Protein AF-A0A9D5MM06-F1 (afdb_monomer_lite)

Radius of gyration: 27.28 Å; chains: 1; bounding box: 58×45×77 Å

Structure (mmCIF, N/CA/C/O backbone):
data_AF-A0A9D5MM06-F1
#
_entry.id   AF-A0A9D5MM06-F1
#
loop_
_atom_site.group_PDB
_atom_site.id
_atom_site.type_symbol
_atom_site.label_atom_id
_atom_site.label_alt_id
_atom_site.label_comp_id
_atom_site.label_asym_id
_atom_site.label_entity_id
_atom_site.label_seq_id
_atom_site.pdbx_PDB_ins_code
_atom_site.Cartn_x
_atom_site.Cartn_y
_atom_site.Cartn_z
_atom_site.occupancy
_atom_site.B_iso_or_equiv
_atom_site.auth_seq_id
_atom_site.auth_comp_id
_atom_site.auth_asym_id
_atom_site.auth_atom_id
_atom_site.pdbx_PDB_model_num
ATOM 1 N N . MET A 1 1 ? -5.619 -12.426 34.580 1.00 43.91 1 MET A N 1
ATOM 2 C CA . MET A 1 1 ? -5.411 -11.198 33.778 1.00 43.91 1 MET A CA 1
ATOM 3 C C . MET A 1 1 ? -4.032 -11.160 33.108 1.00 43.91 1 MET A C 1
ATOM 5 O O . MET A 1 1 ? -4.007 -11.169 31.887 1.00 43.91 1 MET A O 1
ATOM 9 N N . LYS A 1 2 ? -2.906 -11.254 33.845 1.00 37.66 2 LYS A N 1
ATOM 10 C CA . LYS A 1 2 ? -1.541 -11.314 33.261 1.00 37.66 2 LYS A CA 1
ATOM 11 C C . LYS A 1 2 ? -1.361 -12.399 32.181 1.00 37.66 2 LYS A C 1
ATOM 13 O O . LYS A 1 2 ? -0.951 -12.072 31.081 1.00 37.66 2 LYS A O 1
ATOM 18 N N . LYS A 1 3 ? -1.796 -13.645 32.436 1.00 42.75 3 LYS A N 1
ATOM 19 C CA . LYS A 1 3 ? -1.749 -14.745 31.442 1.00 42.75 3 LYS A CA 1
ATOM 20 C C . LYS A 1 3 ? -2.484 -14.437 30.127 1.00 42.75 3 LYS A C 1
ATOM 22 O O . LYS A 1 3 ? -2.002 -14.825 29.075 1.00 42.75 3 LYS A O 1
ATOM 27 N N . LYS A 1 4 ? -3.625 -13.734 30.173 1.00 46.81 4 LYS A N 1
ATOM 28 C CA . LYS A 1 4 ? -4.386 -13.375 28.960 1.00 46.81 4 LYS A CA 1
ATOM 29 C C . LYS A 1 4 ? -3.645 -12.319 28.134 1.00 46.81 4 LYS A C 1
ATOM 31 O O . LYS A 1 4 ? -3.575 -12.451 26.924 1.00 46.81 4 LYS A O 1
ATOM 36 N N . ILE A 1 5 ? -3.043 -11.329 28.796 1.00 45.53 5 ILE A N 1
ATOM 37 C CA . ILE A 1 5 ? -2.245 -10.281 28.140 1.00 45.53 5 ILE A CA 1
ATOM 38 C C . ILE A 1 5 ? -0.997 -10.885 27.485 1.00 45.53 5 ILE A C 1
ATOM 40 O O . ILE A 1 5 ? -0.716 -10.582 26.333 1.00 45.53 5 ILE A O 1
ATOM 44 N N . THR A 1 6 ? -0.296 -11.796 28.168 1.00 46.09 6 THR A N 1
ATOM 45 C CA . THR A 1 6 ? 0.872 -12.490 27.599 1.00 46.09 6 THR A CA 1
ATOM 46 C C . THR A 1 6 ? 0.508 -13.290 26.347 1.00 46.09 6 THR A C 1
ATOM 48 O O . THR A 1 6 ? 1.209 -13.199 25.350 1.00 46.09 6 THR A O 1
ATOM 51 N N . ILE A 1 7 ? -0.616 -14.015 26.355 1.00 53.69 7 ILE A N 1
ATOM 52 C CA . ILE A 1 7 ? -1.067 -14.801 25.194 1.00 53.69 7 ILE A CA 1
ATOM 53 C C . ILE A 1 7 ? -1.430 -13.897 24.007 1.00 53.69 7 ILE A C 1
ATOM 55 O O . ILE A 1 7 ? -1.064 -14.209 22.878 1.00 53.69 7 ILE A O 1
ATOM 59 N N . ILE A 1 8 ? -2.099 -12.766 24.253 1.00 50.88 8 ILE A N 1
ATOM 60 C CA . ILE A 1 8 ? -2.452 -11.787 23.212 1.00 50.88 8 ILE A CA 1
ATOM 61 C C . ILE A 1 8 ? -1.189 -11.198 22.576 1.00 50.88 8 ILE A C 1
ATOM 63 O O . ILE A 1 8 ? -1.055 -11.199 21.356 1.00 50.88 8 ILE A O 1
ATOM 67 N N . VAL A 1 9 ? -0.236 -10.758 23.402 1.00 50.97 9 VAL A N 1
ATOM 68 C CA . VAL A 1 9 ? 1.031 -10.179 22.933 1.00 50.97 9 VAL A CA 1
ATOM 69 C C . VAL A 1 9 ? 1.851 -11.207 22.151 1.00 50.97 9 VAL A C 1
ATOM 71 O O . VAL A 1 9 ? 2.342 -10.885 21.075 1.00 50.97 9 VAL A O 1
ATOM 74 N N . CYS A 1 10 ? 1.944 -12.453 22.627 1.00 50.41 10 CYS A N 1
ATOM 75 C CA . CYS A 1 10 ? 2.632 -13.527 21.907 1.00 50.41 10 CYS A CA 1
ATOM 76 C C . CYS A 1 10 ? 1.951 -13.873 20.576 1.00 50.41 10 CYS A C 1
ATOM 78 O O . CYS A 1 10 ? 2.645 -14.090 19.593 1.00 50.41 10 CYS A O 1
ATOM 80 N N . SER A 1 11 ? 0.615 -13.886 20.519 1.00 51.50 11 SER A N 1
ATOM 81 C CA . SER A 1 11 ? -0.122 -14.189 19.280 1.00 51.50 11 SER A CA 1
ATOM 82 C C . SER A 1 11 ? 0.107 -13.117 18.209 1.00 51.50 11 SER A C 1
ATOM 84 O O . SER A 1 11 ? 0.281 -13.440 17.039 1.00 51.50 11 SER A O 1
ATOM 86 N N . ILE A 1 12 ? 0.176 -11.845 18.617 1.00 53.47 12 ILE A N 1
ATOM 87 C CA . ILE A 1 12 ? 0.494 -10.721 17.727 1.00 53.47 12 ILE A CA 1
ATOM 88 C C . ILE A 1 12 ? 1.961 -10.774 17.288 1.00 53.47 12 ILE A C 1
ATOM 90 O O . ILE A 1 12 ? 2.240 -10.616 16.108 1.00 53.47 12 ILE A O 1
ATOM 94 N N . LEU A 1 13 ? 2.899 -11.040 18.201 1.00 50.78 13 LEU A N 1
ATOM 95 C CA . LEU A 1 13 ? 4.319 -11.193 17.863 1.00 50.78 13 LEU A CA 1
ATOM 96 C C . LEU A 1 13 ? 4.553 -12.335 16.870 1.00 50.78 13 LEU A C 1
ATOM 98 O O . LEU A 1 13 ? 5.326 -12.171 15.937 1.00 50.78 13 LEU A O 1
ATOM 102 N N . ILE A 1 14 ? 3.855 -13.461 17.032 1.00 60.56 14 ILE A N 1
ATOM 103 C CA . ILE A 1 14 ? 3.911 -14.586 16.092 1.00 60.56 14 ILE A CA 1
ATOM 104 C C . ILE A 1 14 ? 3.332 -14.178 14.733 1.00 60.56 14 ILE A C 1
ATOM 106 O O . ILE A 1 14 ? 3.967 -14.427 13.716 1.00 60.56 14 ILE A O 1
ATOM 110 N N . PHE A 1 15 ? 2.183 -13.496 14.703 1.00 56.53 15 PHE A N 1
ATOM 111 C CA . PHE A 1 15 ? 1.611 -12.969 13.459 1.00 56.53 15 PHE A CA 1
ATOM 112 C C . PHE A 1 15 ? 2.572 -12.020 12.736 1.00 56.53 15 PHE A C 1
ATOM 114 O O . PHE A 1 15 ? 2.751 -12.129 11.531 1.00 56.53 15 PHE A O 1
ATOM 121 N N . VAL A 1 16 ? 3.232 -11.131 13.477 1.00 52.25 16 VAL A N 1
ATOM 122 C CA . VAL A 1 16 ? 4.191 -10.158 12.942 1.00 52.25 16 VAL A CA 1
ATOM 123 C C . VAL A 1 16 ? 5.458 -10.840 12.440 1.00 52.25 16 VAL A C 1
ATOM 125 O O . VAL A 1 16 ? 5.927 -10.505 11.362 1.00 52.25 16 VAL A O 1
ATOM 128 N N . LEU A 1 17 ? 5.999 -11.813 13.176 1.00 50.97 17 LEU A N 1
ATOM 129 C CA . LEU A 1 17 ? 7.170 -12.580 12.745 1.00 50.97 17 LEU A CA 1
ATOM 130 C C . LEU A 1 17 ? 6.870 -13.414 11.496 1.00 50.97 17 LEU A C 1
ATOM 132 O O . LEU A 1 17 ? 7.723 -13.524 10.623 1.00 50.97 17 LEU A O 1
ATOM 136 N N . ILE A 1 18 ? 5.652 -13.948 11.378 1.00 55.69 18 ILE A N 1
ATOM 137 C CA . ILE A 1 18 ? 5.211 -14.664 10.180 1.00 55.69 18 ILE A CA 1
ATOM 138 C C . ILE A 1 18 ? 4.975 -13.686 9.025 1.00 55.69 18 ILE A C 1
ATOM 140 O O . ILE A 1 18 ? 5.429 -13.957 7.926 1.00 55.69 18 ILE A O 1
ATOM 144 N N . ALA A 1 19 ? 4.346 -12.531 9.253 1.00 49.06 19 ALA A N 1
ATOM 145 C CA . ALA A 1 19 ? 4.159 -11.505 8.225 1.00 49.06 19 ALA A CA 1
ATOM 146 C C . ALA A 1 19 ? 5.497 -10.929 7.724 1.00 49.06 19 ALA A C 1
ATOM 148 O O . ALA A 1 19 ? 5.653 -10.701 6.529 1.00 49.06 19 ALA A O 1
ATOM 149 N N . LEU A 1 20 ? 6.478 -10.749 8.616 1.00 46.66 20 LEU A N 1
ATOM 150 C CA . LEU A 1 20 ? 7.854 -10.375 8.275 1.00 46.66 20 LEU A CA 1
ATOM 151 C C . LEU A 1 20 ? 8.574 -11.496 7.518 1.00 46.66 20 LEU A C 1
ATOM 153 O O . LEU A 1 20 ? 9.249 -11.214 6.537 1.00 46.66 20 LEU A O 1
ATOM 157 N N . GLY A 1 21 ? 8.406 -12.755 7.934 1.00 49.66 21 GLY A N 1
ATOM 158 C CA . GLY A 1 21 ? 8.963 -13.914 7.234 1.00 49.66 21 GLY A CA 1
ATOM 159 C C . GLY A 1 21 ? 8.380 -14.079 5.831 1.00 49.66 21 GLY A C 1
ATOM 160 O O . GLY A 1 21 ? 9.120 -14.293 4.883 1.00 49.66 21 GLY A O 1
ATOM 161 N N . VAL A 1 22 ? 7.070 -13.884 5.679 1.00 46.75 22 VAL A N 1
ATOM 162 C CA . VAL A 1 22 ? 6.386 -13.864 4.382 1.00 46.75 22 VAL A CA 1
ATOM 163 C C . VAL A 1 22 ? 6.879 -12.690 3.540 1.00 46.75 22 VAL A C 1
ATOM 165 O O . VAL A 1 22 ? 7.202 -12.896 2.383 1.00 46.75 22 VAL A O 1
ATOM 168 N N . ALA A 1 23 ? 7.035 -11.492 4.113 1.00 41.97 23 ALA A N 1
ATOM 169 C CA . ALA A 1 23 ? 7.590 -10.341 3.402 1.00 41.97 23 ALA A CA 1
ATOM 170 C C . ALA A 1 23 ? 9.055 -10.530 2.966 1.00 41.97 23 ALA A C 1
ATOM 172 O O . ALA A 1 23 ? 9.442 -9.970 1.948 1.00 41.97 23 ALA A O 1
ATOM 173 N N . MET A 1 24 ? 9.848 -11.318 3.703 1.00 39.34 24 MET A N 1
ATOM 174 C CA . MET A 1 24 ? 11.218 -11.695 3.327 1.00 39.34 24 MET A CA 1
ATOM 175 C C . MET A 1 24 ? 11.281 -12.795 2.259 1.00 39.34 24 MET A C 1
ATOM 177 O O . MET A 1 24 ? 12.293 -12.891 1.580 1.00 39.34 24 MET A O 1
ATOM 181 N N . ILE A 1 25 ? 10.226 -13.601 2.089 1.00 45.19 25 ILE A N 1
ATOM 182 C CA . ILE A 1 25 ? 10.103 -14.547 0.962 1.00 45.19 25 ILE A CA 1
ATOM 183 C C . ILE A 1 25 ? 9.768 -13.794 -0.343 1.00 45.19 25 ILE A C 1
ATOM 185 O O . ILE A 1 25 ? 10.045 -14.294 -1.425 1.00 45.19 25 ILE A O 1
ATOM 189 N N . ILE A 1 26 ? 9.258 -12.556 -0.253 1.00 45.59 26 ILE A N 1
ATOM 190 C CA . ILE A 1 26 ? 9.047 -11.626 -1.381 1.00 45.59 26 ILE A CA 1
ATOM 191 C C . ILE A 1 26 ? 10.372 -10.922 -1.742 1.00 45.59 26 ILE A C 1
ATOM 193 O O . ILE A 1 26 ? 10.443 -9.695 -1.807 1.00 45.59 26 ILE A O 1
ATOM 197 N N . THR A 1 27 ? 11.456 -11.674 -1.922 1.00 43.28 27 THR A N 1
ATOM 198 C CA . THR A 1 27 ? 12.549 -11.214 -2.787 1.00 43.28 27 THR A CA 1
ATOM 199 C C . THR A 1 27 ? 12.267 -11.809 -4.149 1.00 43.28 27 THR A C 1
ATOM 201 O O . THR A 1 27 ? 12.639 -12.945 -4.433 1.00 43.28 27 THR A O 1
ATOM 204 N N . ASP A 1 28 ? 11.500 -11.042 -4.911 1.00 51.31 28 ASP A N 1
ATOM 205 C CA . ASP A 1 28 ? 11.085 -11.299 -6.281 1.00 51.31 28 ASP A CA 1
ATOM 206 C C . ASP A 1 28 ? 12.350 -11.345 -7.143 1.00 51.31 28 ASP A C 1
ATOM 208 O O . ASP A 1 28 ? 12.864 -10.320 -7.583 1.00 51.31 28 ASP A O 1
ATOM 212 N N . THR A 1 29 ? 12.954 -12.527 -7.220 1.00 47.91 29 THR A N 1
ATOM 213 C CA . THR A 1 29 ? 14.101 -12.765 -8.089 1.00 47.91 29 THR A CA 1
ATOM 214 C C . THR A 1 29 ? 13.505 -13.379 -9.339 1.00 47.91 29 THR A C 1
ATOM 216 O O . THR A 1 29 ? 12.857 -14.421 -9.212 1.00 47.91 29 THR A O 1
ATOM 219 N N . PRO A 1 30 ? 13.648 -12.742 -10.511 1.00 52.00 30 PRO A N 1
ATOM 220 C CA . PRO A 1 30 ? 13.122 -13.317 -11.735 1.00 52.00 30 PRO A CA 1
ATOM 221 C C . PRO A 1 30 ? 13.702 -14.719 -11.920 1.00 52.00 30 PRO A C 1
ATOM 223 O O . PRO A 1 30 ? 14.859 -14.968 -11.558 1.00 52.00 30 PRO A O 1
ATOM 226 N N . ALA A 1 31 ? 12.918 -15.628 -12.507 1.00 58.72 31 ALA A N 1
ATOM 227 C CA . ALA A 1 31 ? 13.386 -16.975 -12.842 1.00 58.72 31 ALA A CA 1
ATOM 228 C C . ALA A 1 31 ? 14.697 -16.912 -13.650 1.00 58.72 31 ALA A C 1
ATOM 230 O O . ALA A 1 31 ? 15.573 -17.771 -13.511 1.00 58.72 31 ALA A O 1
ATOM 231 N N . LYS A 1 32 ? 14.869 -15.842 -14.441 1.00 67.06 32 LYS A N 1
ATOM 232 C CA . LYS A 1 32 ? 16.129 -15.503 -15.095 1.00 67.06 32 LYS A CA 1
ATOM 233 C C . LYS A 1 32 ? 16.309 -13.996 -15.240 1.00 67.06 32 LYS A C 1
ATOM 235 O O . LYS A 1 32 ? 15.484 -13.336 -15.861 1.00 67.06 32 LYS A O 1
ATOM 240 N N . GLU A 1 33 ? 17.417 -13.462 -14.732 1.00 72.12 33 GLU A N 1
ATOM 241 C CA . GLU A 1 33 ? 17.798 -12.060 -14.937 1.00 72.12 33 GLU A CA 1
ATOM 242 C C . GLU A 1 33 ? 18.898 -11.942 -15.998 1.00 72.12 33 GLU A C 1
ATOM 244 O O . GLU A 1 33 ? 19.950 -12.582 -15.900 1.00 72.12 33 GLU A O 1
ATOM 249 N N . LEU A 1 34 ? 18.665 -11.111 -17.011 1.00 73.75 34 LEU A N 1
ATOM 250 C CA . LEU A 1 34 ? 19.626 -10.764 -18.049 1.00 73.75 34 LEU A CA 1
ATOM 251 C C . LEU A 1 34 ? 19.921 -9.267 -17.956 1.00 73.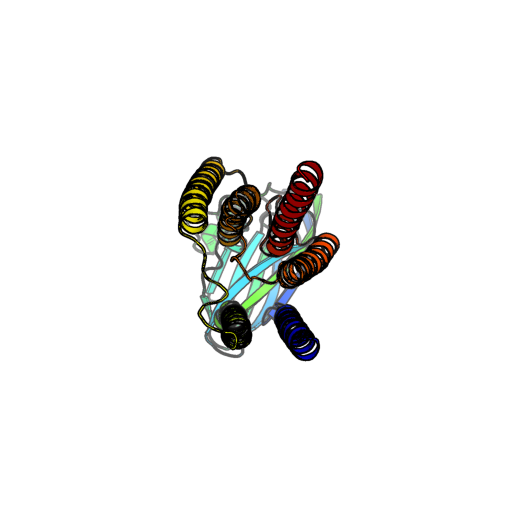75 34 LEU A C 1
ATOM 253 O O . LEU A 1 34 ? 19.121 -8.428 -18.355 1.00 73.75 34 LEU A O 1
ATOM 257 N N . SER A 1 35 ? 21.098 -8.922 -17.444 1.00 71.69 35 SER A N 1
ATOM 258 C CA . SER A 1 35 ? 21.548 -7.532 -17.385 1.00 71.69 35 SER A CA 1
ATOM 259 C C . SER A 1 35 ? 22.290 -7.144 -18.653 1.00 71.69 35 SER A C 1
ATOM 261 O O . SER A 1 35 ? 23.152 -7.884 -19.115 1.00 71.69 35 SER A O 1
ATOM 263 N N . PHE A 1 36 ? 22.016 -5.976 -19.205 1.00 71.69 36 PHE A N 1
ATOM 264 C CA . PHE A 1 36 ? 22.715 -5.436 -20.362 1.00 71.69 36 PHE A CA 1
ATOM 265 C C . PHE A 1 36 ? 23.351 -4.107 -19.978 1.00 71.69 36 PHE A C 1
ATOM 267 O O . PHE A 1 36 ? 22.804 -3.305 -19.213 1.00 71.69 36 PHE A O 1
ATOM 274 N N . THR A 1 37 ? 24.576 -3.905 -20.436 1.00 71.06 37 THR A N 1
ATOM 275 C CA . THR A 1 37 ? 25.377 -2.748 -20.051 1.00 71.06 37 THR A CA 1
ATOM 276 C C . THR A 1 37 ? 26.306 -2.436 -21.199 1.00 71.06 37 THR A C 1
ATOM 278 O O . THR A 1 37 ? 27.259 -3.176 -21.453 1.00 71.06 37 THR A O 1
ATOM 281 N N . GLY A 1 38 ? 26.030 -1.316 -21.855 1.00 68.19 38 GLY A N 1
ATOM 282 C CA . GLY A 1 38 ? 26.726 -0.915 -23.063 1.00 68.19 38 GLY A CA 1
ATOM 283 C C . GLY A 1 38 ? 26.983 0.579 -23.116 1.00 68.19 38 GLY A C 1
ATOM 284 O O . GLY A 1 38 ? 26.253 1.399 -22.557 1.00 68.19 38 GLY A O 1
ATOM 285 N N . THR A 1 39 ? 28.062 0.936 -23.805 1.00 77.56 39 THR A N 1
ATOM 286 C CA . THR A 1 39 ? 28.304 2.302 -24.262 1.00 77.56 39 THR A CA 1
ATOM 287 C C . THR A 1 39 ? 27.992 2.352 -25.747 1.00 77.56 39 THR A C 1
ATOM 289 O O . THR A 1 39 ? 28.590 1.613 -26.527 1.00 77.56 39 THR A O 1
ATOM 292 N N . VAL A 1 40 ? 27.067 3.228 -26.121 1.00 81.44 40 VAL A N 1
ATOM 293 C CA . VAL A 1 40 ? 26.576 3.407 -27.484 1.00 81.44 40 VAL A CA 1
ATOM 294 C C . VAL A 1 40 ? 27.037 4.766 -27.988 1.00 81.44 40 VAL A C 1
ATOM 296 O O . VAL A 1 40 ? 26.742 5.800 -27.387 1.00 81.44 40 VAL A O 1
ATOM 299 N N . ASN A 1 41 ? 27.771 4.771 -29.095 1.00 82.81 41 ASN A N 1
ATOM 300 C CA . ASN A 1 41 ? 28.125 5.992 -29.807 1.00 82.81 41 ASN A CA 1
ATOM 301 C C . ASN A 1 41 ? 27.134 6.203 -30.943 1.00 82.81 41 ASN A C 1
ATOM 303 O O . ASN A 1 41 ? 26.973 5.321 -31.779 1.00 82.81 41 ASN A O 1
ATOM 307 N N . VAL A 1 42 ? 26.487 7.361 -30.977 1.00 83.38 42 VAL A N 1
ATOM 308 C CA . VAL A 1 42 ? 25.566 7.743 -32.046 1.00 83.38 42 VAL A CA 1
ATOM 309 C C . VAL A 1 42 ? 26.286 8.731 -32.956 1.00 83.38 42 VAL A C 1
ATOM 311 O O . VAL A 1 42 ? 26.634 9.831 -32.525 1.00 83.38 42 VAL A O 1
ATOM 314 N N . GLU A 1 43 ? 26.533 8.330 -34.200 1.00 83.75 43 GLU A N 1
ATOM 315 C CA . GLU A 1 43 ? 27.131 9.170 -35.243 1.00 83.75 43 GLU A CA 1
ATOM 316 C C . GLU A 1 43 ? 26.179 9.235 -36.437 1.00 83.75 43 GLU A C 1
ATOM 318 O O . GLU A 1 43 ? 25.708 8.208 -36.915 1.00 83.75 43 GLU A O 1
ATOM 323 N N . ASP A 1 44 ? 25.858 10.448 -36.891 1.00 82.12 44 ASP A N 1
ATOM 324 C CA . ASP A 1 44 ? 24.878 10.704 -37.958 1.00 82.12 44 ASP A CA 1
ATOM 325 C C . ASP A 1 44 ? 23.538 9.969 -37.758 1.00 82.12 44 ASP A C 1
ATOM 327 O O . ASP A 1 44 ? 22.910 9.491 -38.700 1.00 82.12 44 ASP A O 1
ATOM 331 N N . GLY A 1 45 ? 23.093 9.882 -36.500 1.00 75.25 45 GLY A N 1
ATOM 332 C CA . GLY A 1 45 ? 21.864 9.195 -36.119 1.00 75.25 45 GLY A CA 1
ATOM 333 C C . GLY A 1 45 ? 21.957 7.668 -36.110 1.00 75.25 45 GLY A C 1
ATOM 334 O O . GLY A 1 45 ? 20.941 7.041 -35.829 1.00 75.25 45 GLY A O 1
ATOM 335 N N . ALA A 1 46 ? 23.119 7.061 -36.366 1.00 83.56 46 ALA A N 1
ATOM 336 C CA . ALA A 1 46 ? 23.327 5.613 -36.327 1.00 83.56 46 ALA A CA 1
ATOM 337 C C . ALA A 1 46 ? 24.030 5.181 -35.020 1.00 83.56 46 ALA A C 1
ATOM 339 O O . ALA A 1 46 ? 25.104 5.707 -34.710 1.00 83.56 46 ALA A O 1
ATOM 340 N N . PRO A 1 47 ? 23.468 4.228 -34.251 1.00 85.81 47 PRO A N 1
ATOM 341 C CA . PRO A 1 47 ? 24.091 3.722 -33.035 1.00 85.81 47 PRO A CA 1
ATOM 342 C C . PRO A 1 47 ? 25.194 2.700 -33.344 1.00 85.81 47 PRO A C 1
ATOM 344 O O . PRO A 1 47 ? 25.058 1.839 -34.214 1.00 85.81 47 PRO A O 1
ATOM 347 N N . ASN A 1 48 ? 26.291 2.774 -32.593 1.00 85.12 48 ASN A N 1
ATOM 348 C CA . ASN A 1 48 ? 27.390 1.817 -32.609 1.00 85.12 48 ASN A CA 1
ATOM 349 C C . ASN A 1 48 ? 27.791 1.445 -31.164 1.00 85.12 48 ASN A C 1
ATOM 351 O O . ASN A 1 48 ? 28.359 2.293 -30.462 1.00 85.12 48 ASN A O 1
ATOM 355 N N . PRO A 1 49 ? 27.536 0.204 -30.709 1.00 86.25 49 PRO A N 1
ATOM 356 C CA . PRO A 1 49 ? 26.915 -0.894 -31.461 1.00 86.25 49 PRO A CA 1
ATOM 357 C C . PRO A 1 49 ? 25.438 -0.616 -31.787 1.00 86.25 49 PRO A C 1
ATOM 359 O O . PRO A 1 49 ? 24.809 0.202 -31.126 1.00 86.25 49 PRO A O 1
ATOM 362 N N . ALA A 1 50 ? 24.888 -1.297 -32.798 1.00 85.62 50 ALA A N 1
ATOM 363 C CA . ALA A 1 50 ? 23.478 -1.152 -33.186 1.00 85.62 50 ALA A CA 1
ATOM 364 C C . ALA A 1 50 ? 22.504 -1.767 -32.161 1.00 85.62 50 ALA A C 1
ATOM 366 O O . ALA A 1 50 ? 21.336 -1.393 -32.094 1.00 85.62 50 ALA A O 1
ATOM 367 N N . GLY A 1 51 ? 23.006 -2.693 -31.346 1.00 86.81 51 GLY A N 1
ATOM 368 C CA . GLY A 1 51 ? 22.252 -3.406 -30.331 1.00 86.81 51 GLY A CA 1
ATOM 369 C C . GLY A 1 51 ? 23.139 -4.355 -29.533 1.00 86.81 51 GLY A C 1
ATOM 370 O O . GLY A 1 51 ? 24.349 -4.451 -29.767 1.00 86.81 51 GLY A O 1
ATOM 371 N N . GLU A 1 52 ? 22.529 -5.063 -28.594 1.00 88.00 52 GLU A N 1
ATOM 372 C CA . GLU A 1 52 ? 23.150 -6.121 -27.802 1.00 88.00 52 GLU A CA 1
ATOM 373 C C . GLU A 1 52 ? 22.258 -7.358 -27.793 1.00 88.00 52 GLU A C 1
ATOM 375 O O . GLU A 1 52 ? 21.041 -7.255 -27.709 1.00 88.00 52 GLU A O 1
ATOM 380 N N . SER A 1 53 ? 22.867 -8.541 -27.827 1.00 89.00 53 SER A N 1
ATOM 381 C CA . SER A 1 53 ? 22.137 -9.808 -27.821 1.00 89.00 53 SER A CA 1
ATOM 382 C C . SER A 1 53 ? 22.644 -10.732 -26.724 1.00 89.00 53 SER A C 1
ATOM 384 O O . SER A 1 53 ? 23.860 -10.838 -26.521 1.00 89.00 53 SER A O 1
ATOM 386 N N . LYS A 1 54 ? 21.743 -11.464 -26.068 1.00 89.00 54 LYS A N 1
ATOM 387 C CA . LYS A 1 54 ? 22.091 -12.515 -25.107 1.00 89.00 54 LYS A CA 1
ATOM 388 C C . LYS A 1 54 ? 21.266 -13.769 -25.332 1.00 89.00 54 LYS A C 1
ATOM 390 O O . LYS A 1 54 ? 20.067 -13.720 -25.576 1.00 89.00 54 LYS A O 1
ATOM 395 N N . GLU A 1 55 ? 21.930 -14.908 -25.193 1.00 89.38 55 GLU A N 1
ATOM 396 C CA . GLU A 1 55 ? 21.268 -16.204 -25.217 1.00 89.38 55 GLU A CA 1
ATOM 397 C C . GLU A 1 55 ? 20.687 -16.533 -23.840 1.00 89.38 55 GLU A C 1
ATOM 399 O O . GLU A 1 55 ? 21.317 -16.304 -22.801 1.00 89.38 55 GLU A O 1
ATOM 404 N N . PHE A 1 56 ? 19.495 -17.120 -23.837 1.00 86.88 56 PHE A N 1
ATOM 405 C CA . PHE A 1 56 ? 18.904 -17.732 -22.665 1.00 86.88 56 PHE A CA 1
ATOM 406 C C . PHE A 1 56 ? 18.259 -19.074 -23.010 1.00 86.88 56 PHE A C 1
ATOM 408 O O . PHE A 1 56 ? 17.998 -19.418 -24.156 1.00 86.88 56 PHE A O 1
ATOM 415 N N . VAL A 1 57 ? 18.033 -19.856 -21.965 1.00 87.38 57 VAL A N 1
ATOM 416 C CA . VAL A 1 57 ? 17.444 -21.195 -22.032 1.00 87.38 57 VAL A CA 1
ATOM 417 C C . VAL A 1 57 ? 16.203 -21.195 -21.160 1.00 87.38 57 VAL A C 1
ATOM 419 O O . VAL A 1 57 ? 16.281 -20.717 -20.022 1.00 87.38 57 VAL A O 1
ATOM 422 N N . VAL A 1 58 ? 15.116 -21.720 -21.713 1.00 86.12 58 VAL A N 1
ATOM 423 C CA . VAL A 1 58 ? 13.853 -22.042 -21.047 1.00 86.12 58 VAL A CA 1
ATOM 424 C C . VAL A 1 58 ? 13.881 -23.538 -20.738 1.00 86.12 58 VAL A C 1
ATOM 426 O O . VAL A 1 58 ? 14.033 -24.351 -21.650 1.00 86.12 58 VAL A O 1
ATOM 429 N N . GLU A 1 59 ? 13.814 -23.905 -19.458 1.00 83.12 59 GLU A N 1
ATOM 430 C CA . GLU A 1 59 ? 13.961 -25.303 -19.021 1.00 83.12 59 GLU A CA 1
ATOM 431 C C . GLU A 1 59 ? 12.652 -26.096 -19.129 1.00 83.12 59 GLU A C 1
ATOM 433 O O . GLU A 1 59 ? 12.667 -27.250 -19.560 1.00 83.12 59 GLU A O 1
ATOM 438 N N . GLU A 1 60 ? 11.523 -25.469 -18.798 1.00 80.88 60 GLU A N 1
ATOM 439 C CA . GLU A 1 60 ? 10.181 -26.044 -18.900 1.00 80.88 60 GLU A CA 1
ATOM 440 C C . GLU A 1 60 ? 9.297 -25.133 -19.756 1.00 80.88 60 GLU A C 1
ATOM 442 O O . GLU A 1 60 ? 9.427 -23.917 -19.715 1.00 80.88 60 GLU A O 1
ATOM 447 N N . GLY A 1 61 ? 8.436 -25.718 -20.591 1.00 84.38 61 GLY A N 1
ATOM 448 C CA . GLY A 1 61 ? 7.520 -24.924 -21.408 1.00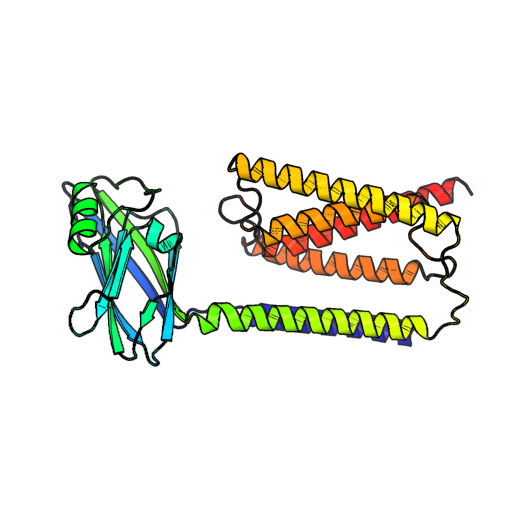 84.38 61 GLY A CA 1
ATOM 449 C C . GLY A 1 61 ? 6.382 -24.352 -20.563 1.00 84.38 61 GLY A C 1
ATOM 450 O O . GLY A 1 61 ? 5.830 -25.066 -19.724 1.00 84.38 61 GLY A O 1
ATOM 451 N N . GLY A 1 62 ? 6.003 -23.102 -20.816 1.00 83.75 62 GLY A N 1
ATOM 452 C CA . GLY A 1 62 ? 4.956 -22.420 -20.067 1.00 83.75 62 GLY A CA 1
ATOM 453 C C . GLY A 1 62 ? 4.721 -20.982 -20.516 1.00 83.75 62 GLY A C 1
ATOM 454 O O . GLY A 1 62 ? 5.297 -20.502 -21.494 1.00 83.75 62 GLY A O 1
ATOM 455 N N . GLU A 1 63 ? 3.863 -20.301 -19.766 1.00 81.44 63 GLU A N 1
ATOM 456 C CA . GLU A 1 63 ? 3.522 -18.899 -19.973 1.00 81.44 63 GLU A CA 1
ATOM 457 C C . GLU A 1 63 ? 4.537 -18.018 -19.227 1.00 81.44 63 GLU A C 1
ATOM 459 O O . GLU A 1 63 ? 4.724 -18.157 -18.017 1.00 81.44 63 GLU A O 1
ATOM 464 N N . TYR A 1 64 ? 5.198 -17.113 -19.942 1.00 80.38 64 TYR A N 1
ATOM 465 C CA . TYR A 1 64 ? 6.225 -16.212 -19.426 1.00 80.38 64 TYR A CA 1
ATOM 466 C C . TYR A 1 64 ? 5.873 -14.757 -19.712 1.00 80.38 64 TYR A C 1
ATOM 468 O O . TYR A 1 64 ? 5.111 -14.455 -20.627 1.00 80.38 64 TYR A O 1
ATOM 476 N N . TYR A 1 65 ? 6.458 -13.838 -18.958 1.00 78.25 65 TYR A N 1
ATOM 477 C CA . TYR A 1 65 ? 6.379 -12.411 -19.230 1.00 78.25 65 TYR A CA 1
ATOM 478 C C . TYR A 1 65 ? 7.735 -11.749 -18.975 1.00 78.25 65 TYR A C 1
ATOM 480 O O . TYR A 1 65 ? 8.576 -12.250 -18.223 1.00 78.25 65 TYR A O 1
ATOM 488 N N . TRP A 1 66 ? 7.949 -10.614 -19.634 1.00 77.94 66 TRP A N 1
ATOM 489 C CA . TRP A 1 66 ? 9.165 -9.824 -19.488 1.00 77.94 66 TRP A CA 1
ATOM 490 C C . TRP A 1 66 ? 8.983 -8.739 -18.432 1.00 77.94 66 TRP A C 1
ATOM 492 O O . TRP A 1 66 ? 7.972 -8.033 -18.414 1.00 77.94 66 TRP A O 1
ATOM 502 N N . ARG A 1 67 ? 9.993 -8.582 -17.580 1.00 72.69 67 ARG A N 1
ATOM 503 C CA . ARG A 1 67 ? 10.181 -7.421 -16.714 1.00 72.69 67 ARG A CA 1
ATOM 504 C C . ARG A 1 67 ? 11.335 -6.605 -17.266 1.00 72.69 67 ARG A C 1
ATOM 506 O O . ARG A 1 67 ? 12.441 -7.118 -17.395 1.00 72.69 67 ARG A O 1
ATOM 513 N N . TYR A 1 68 ? 11.087 -5.340 -17.562 1.00 73.75 68 TYR A N 1
ATOM 514 C CA . TYR A 1 68 ? 12.115 -4.425 -18.035 1.00 73.75 68 TYR A CA 1
ATOM 515 C C . TYR A 1 68 ? 12.369 -3.358 -16.967 1.00 73.75 68 TYR A C 1
ATOM 517 O O . TYR A 1 68 ? 11.444 -2.659 -16.558 1.00 73.75 68 TYR A O 1
ATOM 525 N N . GLU A 1 69 ? 13.614 -3.210 -16.516 1.00 70.00 69 GLU A N 1
ATOM 526 C CA . GLU A 1 69 ? 14.007 -2.208 -15.520 1.00 70.00 69 GLU A CA 1
ATOM 527 C C . GLU A 1 69 ? 15.177 -1.353 -16.022 1.00 70.00 69 GLU A C 1
ATOM 529 O O . GLU A 1 69 ? 16.175 -1.854 -16.547 1.00 70.00 69 GLU A O 1
ATOM 534 N N . TRP A 1 70 ? 15.058 -0.036 -15.849 1.00 70.69 70 TRP A N 1
ATOM 535 C CA . TRP A 1 70 ? 16.074 0.942 -16.233 1.00 70.69 70 TRP A CA 1
ATOM 536 C C . TRP A 1 70 ? 16.829 1.385 -14.983 1.00 70.69 70 TRP A C 1
ATOM 538 O O . TRP A 1 70 ? 16.226 1.841 -14.013 1.00 70.69 70 TRP A O 1
ATOM 548 N N . MET A 1 71 ? 18.158 1.305 -15.009 1.00 55.78 71 MET A N 1
ATOM 549 C CA . MET A 1 71 ? 18.981 1.752 -13.886 1.00 55.78 71 MET A CA 1
ATOM 550 C C . MET A 1 71 ? 19.566 3.145 -14.162 1.00 55.78 71 MET A C 1
ATOM 552 O O . MET A 1 71 ? 20.604 3.264 -14.813 1.00 55.78 71 MET A O 1
ATOM 556 N N . GLY A 1 72 ? 18.941 4.199 -13.621 1.00 57.25 72 GLY A N 1
ATOM 557 C CA . GLY A 1 72 ? 19.469 5.574 -13.652 1.00 57.25 72 GLY A CA 1
ATOM 558 C C . GLY A 1 72 ? 18.621 6.570 -14.454 1.00 57.25 72 GLY A C 1
ATOM 559 O O . GLY A 1 72 ? 17.398 6.558 -14.351 1.00 57.25 72 GLY A O 1
ATOM 560 N N . GLU A 1 73 ? 19.266 7.479 -15.200 1.00 57.12 73 GLU A N 1
ATOM 561 C CA . GLU A 1 73 ? 18.560 8.362 -16.146 1.00 57.12 73 GLU A CA 1
ATOM 562 C C . GLU A 1 73 ? 17.926 7.544 -17.278 1.00 57.12 73 GLU A C 1
ATOM 564 O O . GLU A 1 73 ? 18.481 6.504 -17.647 1.00 57.12 73 GLU A O 1
ATOM 569 N N . PRO A 1 74 ? 16.800 7.997 -17.865 1.00 56.53 74 PRO A N 1
ATOM 570 C CA . PRO A 1 74 ? 16.214 7.304 -18.994 1.00 56.53 74 PRO A CA 1
ATOM 571 C C . PRO A 1 74 ? 17.233 7.196 -20.145 1.00 56.53 74 PRO A C 1
ATOM 573 O O . PRO A 1 74 ? 17.648 8.206 -20.727 1.00 56.53 74 PRO A O 1
ATOM 576 N N . GLY A 1 75 ? 17.652 5.958 -20.436 1.00 62.47 75 GLY A N 1
ATOM 577 C CA . GLY A 1 75 ? 18.369 5.543 -21.639 1.00 62.47 75 GLY A CA 1
ATOM 578 C C . GLY A 1 75 ? 17.662 5.911 -22.955 1.00 62.47 75 GLY A C 1
ATOM 579 O O . GLY A 1 75 ? 16.668 6.632 -22.989 1.00 62.47 75 GLY A O 1
ATOM 580 N N . MET A 1 76 ? 18.239 5.488 -24.077 1.00 73.25 76 MET A N 1
ATOM 581 C CA . MET A 1 76 ? 17.659 5.733 -25.404 1.00 73.25 76 MET A CA 1
ATOM 582 C C . MET A 1 76 ? 16.442 4.842 -25.670 1.00 73.25 76 MET A C 1
ATOM 584 O O . MET A 1 76 ? 16.271 3.823 -25.006 1.00 73.25 76 MET A O 1
ATOM 588 N N . VAL A 1 77 ? 15.624 5.214 -26.658 1.00 72.88 77 VAL A N 1
ATOM 589 C CA . VAL A 1 77 ? 14.538 4.358 -27.152 1.00 72.88 77 VAL A CA 1
ATOM 590 C C . VAL A 1 77 ? 15.137 3.036 -27.648 1.00 72.88 77 VAL A C 1
ATOM 592 O O . VAL A 1 77 ? 16.156 3.030 -28.346 1.00 72.88 77 VAL A O 1
ATOM 595 N N . THR A 1 78 ? 14.529 1.915 -27.269 1.00 79.94 78 THR A N 1
ATOM 596 C CA . THR A 1 78 ? 14.985 0.572 -27.641 1.00 79.94 78 THR A CA 1
ATOM 597 C C . THR A 1 78 ? 13.845 -0.277 -28.187 1.00 79.94 78 THR A C 1
ATOM 599 O O . THR A 1 78 ? 12.688 -0.131 -27.789 1.00 79.94 78 THR A O 1
ATOM 602 N N . GLY A 1 79 ? 14.189 -1.161 -29.119 1.00 84.81 79 GLY A N 1
ATOM 603 C CA . GLY A 1 79 ? 13.376 -2.302 -29.520 1.00 84.81 79 GLY A CA 1
ATOM 604 C C . GLY A 1 79 ? 13.919 -3.557 -28.850 1.00 84.81 79 GLY A C 1
ATOM 605 O O . GLY A 1 79 ? 15.130 -3.684 -28.684 1.00 84.81 79 GLY A O 1
ATOM 606 N N . MET A 1 80 ? 13.048 -4.475 -28.453 1.00 86.94 80 MET A N 1
ATOM 607 C CA . MET A 1 80 ? 13.431 -5.803 -27.988 1.00 86.94 80 MET A CA 1
ATOM 608 C C . MET A 1 80 ? 12.794 -6.839 -28.898 1.00 86.94 80 MET A C 1
ATOM 610 O O . MET A 1 80 ? 11.596 -6.763 -29.163 1.00 86.94 80 MET A O 1
ATOM 614 N N . SER A 1 81 ? 13.567 -7.824 -29.332 1.00 88.94 81 SER A N 1
ATOM 615 C CA . SER A 1 81 ? 13.057 -8.991 -30.039 1.00 88.94 81 SER A CA 1
ATOM 616 C C . SER A 1 81 ? 13.598 -10.269 -29.416 1.00 88.94 81 SER A C 1
ATOM 618 O O . SER A 1 81 ? 14.670 -10.307 -28.811 1.00 88.94 81 SER A O 1
ATOM 620 N N . VAL A 1 82 ? 12.807 -11.329 -29.512 1.00 89.06 82 VAL A N 1
ATOM 621 C CA . VAL A 1 82 ? 13.155 -12.653 -29.013 1.00 89.06 82 VAL A CA 1
ATOM 622 C C . VAL A 1 82 ? 13.006 -13.622 -30.164 1.00 89.06 82 VAL A C 1
ATOM 624 O O . VAL A 1 82 ? 11.938 -13.722 -30.770 1.00 89.06 82 VAL A O 1
ATOM 627 N N . THR A 1 83 ? 14.079 -14.345 -30.451 1.00 91.62 83 THR A N 1
ATOM 628 C CA . THR A 1 83 ? 14.132 -15.324 -31.534 1.00 91.62 83 THR A CA 1
ATOM 629 C C . THR A 1 83 ? 14.387 -16.720 -30.990 1.00 91.62 83 THR A C 1
ATOM 631 O O . THR A 1 83 ? 15.148 -16.916 -30.038 1.00 91.62 83 THR A O 1
ATOM 634 N N . SER A 1 84 ? 13.722 -17.709 -31.580 1.00 90.94 84 SER A N 1
ATOM 635 C CA . SER A 1 84 ? 14.001 -19.118 -31.319 1.00 90.94 84 SER A CA 1
ATOM 636 C C . SER A 1 84 ? 15.318 -19.534 -31.984 1.00 90.94 84 SER A C 1
ATOM 638 O O . SER A 1 84 ? 15.804 -18.884 -32.911 1.00 90.94 84 SER A O 1
ATOM 640 N N . SER A 1 85 ? 15.877 -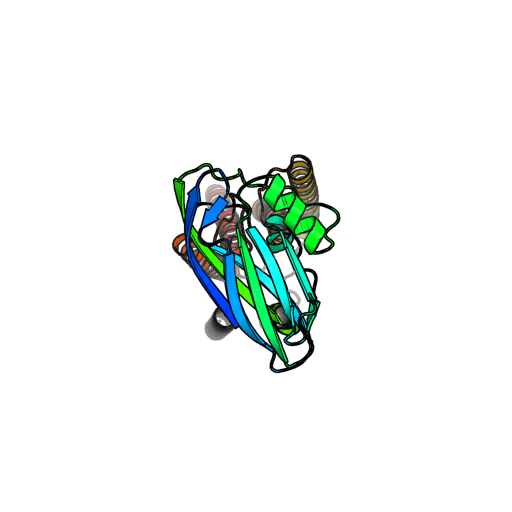20.677 -31.583 1.00 85.62 85 SER A N 1
ATOM 641 C CA . SER A 1 85 ? 17.034 -21.274 -32.268 1.00 85.62 85 SER A CA 1
ATOM 642 C C . SER A 1 85 ? 16.800 -21.600 -33.753 1.00 85.62 85 SER A C 1
ATOM 644 O O . SER A 1 85 ? 17.763 -21.830 -34.483 1.00 85.62 85 SER A O 1
ATOM 646 N N . GLU A 1 86 ? 15.540 -21.656 -34.198 1.00 84.56 86 GLU A N 1
ATOM 647 C CA . GLU A 1 86 ? 15.163 -21.882 -35.601 1.00 84.56 86 GLU A CA 1
ATOM 648 C C . GLU A 1 86 ? 15.111 -20.572 -36.412 1.00 84.56 86 GLU A C 1
ATOM 650 O O . GLU A 1 86 ? 15.050 -20.612 -37.639 1.00 84.56 86 GLU A O 1
ATOM 655 N N . GLY A 1 87 ? 15.220 -19.418 -35.740 1.00 83.50 87 GLY A N 1
ATOM 656 C CA . GLY A 1 87 ? 15.190 -18.083 -36.341 1.00 83.50 87 GLY A CA 1
ATOM 657 C C . GLY A 1 87 ? 13.809 -17.427 -36.351 1.00 83.50 87 GLY A C 1
ATOM 658 O O . GLY A 1 87 ? 13.670 -16.329 -36.884 1.00 83.50 87 GLY A O 1
ATOM 659 N N . ASP A 1 88 ? 12.799 -18.066 -35.758 1.00 87.56 88 ASP A N 1
ATOM 660 C CA . ASP A 1 88 ? 11.453 -17.502 -35.667 1.00 87.56 88 ASP A CA 1
ATOM 661 C C . ASP A 1 88 ? 11.389 -16.430 -34.577 1.00 87.56 88 ASP A C 1
ATOM 663 O O . ASP A 1 88 ? 11.819 -16.659 -33.443 1.00 87.56 88 ASP A O 1
ATOM 667 N N . ILE A 1 89 ? 10.812 -15.274 -34.904 1.00 87.56 89 ILE A N 1
ATOM 668 C CA . ILE A 1 89 ? 10.526 -14.215 -33.932 1.00 87.56 89 ILE A CA 1
ATOM 669 C C . ILE A 1 89 ? 9.323 -14.662 -33.100 1.00 87.56 89 ILE A C 1
ATOM 671 O O . ILE A 1 89 ? 8.213 -14.788 -33.614 1.00 87.56 89 ILE A O 1
ATOM 675 N N . VAL A 1 90 ? 9.549 -14.910 -31.811 1.00 87.94 90 VAL A N 1
ATOM 676 C CA . VAL A 1 90 ? 8.500 -15.329 -30.866 1.00 87.94 90 VAL A CA 1
ATOM 677 C C . VAL A 1 90 ? 7.919 -14.153 -30.088 1.00 87.94 90 VAL A C 1
ATOM 679 O O . VAL A 1 90 ? 6.812 -14.247 -29.565 1.00 87.94 90 VAL A O 1
ATOM 682 N N . PHE A 1 91 ? 8.648 -13.039 -30.027 1.00 87.06 91 PHE A N 1
ATOM 683 C CA . PHE A 1 91 ? 8.187 -11.804 -29.411 1.00 87.06 91 PHE A CA 1
ATOM 684 C C . PHE A 1 91 ? 8.965 -10.601 -29.934 1.00 87.06 91 PHE A C 1
ATOM 686 O O . PHE A 1 91 ? 10.163 -10.712 -30.195 1.00 87.06 91 PHE A O 1
ATOM 693 N N . ALA A 1 92 ? 8.305 -9.448 -30.023 1.00 86.69 92 ALA A N 1
ATOM 694 C CA . ALA A 1 92 ? 8.965 -8.168 -30.217 1.00 86.69 92 ALA A CA 1
ATOM 695 C C . ALA A 1 92 ? 8.152 -7.027 -29.585 1.00 86.69 92 ALA A C 1
ATOM 697 O O . ALA A 1 92 ? 6.924 -7.035 -29.648 1.00 86.69 92 ALA A O 1
ATOM 698 N N . CYS A 1 93 ? 8.833 -6.049 -28.989 1.00 82.44 93 CYS A N 1
ATOM 699 C CA . CYS A 1 93 ? 8.241 -4.824 -28.443 1.00 82.44 93 CYS A CA 1
ATOM 700 C C . CYS A 1 93 ? 9.172 -3.626 -28.639 1.00 82.44 93 CYS A C 1
ATOM 702 O O . CYS A 1 93 ? 10.365 -3.779 -28.897 1.00 82.44 93 CYS A O 1
ATOM 704 N N . THR A 1 94 ? 8.627 -2.423 -28.484 1.00 81.06 94 THR A N 1
ATOM 705 C CA . THR A 1 94 ? 9.395 -1.177 -28.339 1.00 81.06 94 THR A CA 1
ATOM 706 C C . THR A 1 94 ? 9.274 -0.648 -26.910 1.00 81.06 94 THR A C 1
ATOM 708 O O . THR A 1 94 ? 8.472 -1.161 -26.132 1.00 81.06 94 THR A O 1
ATOM 711 N N . ALA A 1 95 ? 10.081 0.356 -26.556 1.00 67.31 95 ALA A N 1
ATOM 712 C CA . ALA A 1 95 ? 10.246 0.928 -25.214 1.00 67.31 95 ALA A CA 1
ATOM 713 C C . ALA A 1 95 ? 9.004 0.890 -24.294 1.00 67.31 95 ALA A C 1
ATOM 715 O O . ALA A 1 95 ? 9.086 0.316 -23.208 1.00 67.31 95 ALA A O 1
ATOM 716 N N . GLU A 1 96 ? 7.861 1.459 -24.702 1.00 61.47 96 GLU A N 1
ATOM 717 C CA . GLU A 1 96 ? 6.637 1.409 -23.885 1.00 61.47 96 GLU A CA 1
ATOM 718 C C . GLU A 1 96 ? 5.993 0.015 -23.884 1.00 61.47 96 GLU A C 1
ATOM 720 O O . GLU A 1 96 ? 5.627 -0.474 -22.822 1.00 61.47 96 GLU A O 1
ATOM 725 N N . GLY A 1 97 ? 5.932 -0.686 -25.019 1.00 59.28 97 GLY A N 1
ATOM 726 C CA . GLY A 1 97 ? 5.439 -2.070 -25.081 1.00 59.28 97 GLY A CA 1
ATOM 727 C C . GLY A 1 97 ? 6.210 -3.031 -24.165 1.00 59.28 97 GLY A C 1
ATOM 728 O O . GLY A 1 97 ? 5.644 -3.991 -23.654 1.00 59.28 97 GLY A O 1
ATOM 729 N N . CYS A 1 98 ? 7.481 -2.741 -23.882 1.00 60.66 98 CYS A N 1
ATOM 730 C CA . CYS A 1 98 ? 8.287 -3.521 -22.947 1.00 60.66 98 CYS A CA 1
ATOM 731 C C . CYS A 1 98 ? 8.031 -3.171 -21.457 1.00 60.66 98 CYS A C 1
ATOM 733 O O . CYS A 1 98 ? 8.418 -3.946 -20.583 1.00 60.66 98 CYS A O 1
ATOM 735 N N . LEU A 1 99 ? 7.384 -2.033 -21.155 1.00 57.62 99 LEU A N 1
ATOM 736 C CA . LEU A 1 99 ? 7.048 -1.562 -19.797 1.00 57.62 99 LEU A CA 1
ATOM 737 C C . LEU A 1 99 ? 5.549 -1.669 -19.456 1.00 57.62 99 LEU A C 1
ATOM 739 O O . LEU A 1 99 ? 5.202 -1.932 -18.306 1.00 57.62 99 LEU A O 1
ATOM 743 N N . ALA A 1 100 ? 4.666 -1.415 -20.423 1.00 51.31 100 ALA A N 1
ATOM 744 C CA . ALA A 1 100 ? 3.234 -1.199 -20.216 1.00 51.31 100 ALA A CA 1
ATOM 745 C C . ALA A 1 100 ? 2.394 -2.469 -20.402 1.00 51.31 100 ALA A C 1
ATOM 747 O O . ALA A 1 100 ? 1.347 -2.608 -19.769 1.00 51.31 100 ALA A O 1
ATOM 748 N N . GLU A 1 101 ? 2.859 -3.418 -21.216 1.00 52.41 101 GLU A N 1
ATOM 749 C CA . GLU A 1 101 ? 2.116 -4.632 -21.539 1.00 52.41 101 GLU A CA 1
ATOM 750 C C . GLU A 1 101 ? 3.067 -5.815 -21.714 1.00 52.41 101 GLU A C 1
ATOM 752 O O . GLU A 1 101 ? 3.348 -6.254 -22.828 1.00 52.41 101 GLU A O 1
ATOM 757 N N . SER A 1 102 ? 3.536 -6.399 -20.607 1.00 56.53 102 SER A N 1
ATOM 758 C CA . SER A 1 102 ? 4.096 -7.752 -20.644 1.00 56.53 102 SER A CA 1
ATOM 759 C C . SER A 1 102 ? 2.968 -8.736 -20.982 1.00 56.53 102 SER A C 1
ATOM 761 O O . SER A 1 102 ? 2.427 -9.415 -20.108 1.00 56.53 102 SER A O 1
ATOM 763 N N . VAL A 1 103 ? 2.543 -8.762 -22.248 1.00 61.12 103 VAL A N 1
ATOM 764 C CA . VAL A 1 103 ? 1.591 -9.745 -22.752 1.00 61.12 103 VAL A CA 1
ATOM 765 C C . VAL A 1 103 ? 2.223 -11.108 -22.502 1.00 61.12 103 VAL A C 1
ATOM 767 O O . VAL A 1 103 ? 3.368 -11.328 -22.913 1.00 61.12 103 VAL A O 1
ATOM 770 N N . PRO A 1 104 ? 1.528 -12.008 -21.793 1.00 70.50 104 PRO A N 1
ATOM 771 C CA . PRO A 1 104 ? 2.073 -13.321 -21.542 1.00 70.50 104 PRO A CA 1
ATOM 772 C C . PRO A 1 104 ? 2.356 -14.039 -22.862 1.00 70.50 104 PRO A C 1
ATOM 774 O O . PRO A 1 104 ? 1.549 -14.007 -23.794 1.00 70.50 104 PRO A O 1
ATOM 777 N N . MET A 1 105 ? 3.509 -14.694 -22.928 1.00 77.50 105 MET A N 1
ATOM 778 C CA . MET A 1 105 ? 3.950 -15.466 -24.080 1.00 77.50 105 MET A CA 1
ATOM 779 C C . MET A 1 105 ? 4.162 -16.920 -23.712 1.00 77.50 105 MET A C 1
ATOM 781 O O . MET A 1 105 ? 4.770 -17.248 -22.699 1.00 77.50 105 MET A O 1
ATOM 785 N N . GLU A 1 106 ? 3.690 -17.798 -24.581 1.00 82.56 106 GLU A N 1
ATOM 786 C CA . GLU A 1 106 ? 3.934 -19.228 -24.473 1.00 82.56 106 GLU A CA 1
ATOM 787 C C . GLU A 1 106 ? 5.315 -19.544 -25.047 1.00 82.56 106 GLU A C 1
ATOM 789 O O . GLU A 1 106 ? 5.525 -19.474 -26.260 1.00 82.56 106 GLU A O 1
ATOM 794 N N . LEU A 1 107 ? 6.259 -19.906 -24.178 1.00 86.75 107 LEU A N 1
ATOM 795 C CA . LEU A 1 107 ? 7.578 -20.383 -24.583 1.00 86.75 107 LEU A CA 1
ATOM 796 C C . LEU A 1 107 ? 7.661 -21.888 -24.364 1.00 86.75 107 LEU A C 1
ATOM 798 O O . LEU A 1 107 ? 7.268 -22.414 -23.327 1.00 86.75 107 LEU A O 1
ATOM 802 N N . GLN A 1 108 ? 8.210 -22.598 -25.345 1.00 89.38 108 GLN A N 1
ATOM 803 C CA . GLN A 1 108 ? 8.559 -24.008 -25.191 1.00 89.38 108 GLN A CA 1
ATOM 804 C C . GLN A 1 108 ? 9.955 -24.140 -24.580 1.00 89.38 108 GLN A C 1
ATOM 806 O O . GLN A 1 108 ? 10.792 -23.251 -24.750 1.00 89.38 108 GLN A O 1
ATOM 811 N N . ALA A 1 109 ? 10.232 -25.271 -23.930 1.00 88.75 109 ALA A N 1
ATOM 812 C CA . ALA A 1 109 ? 11.578 -25.582 -23.461 1.00 88.75 109 ALA A CA 1
ATOM 813 C C . ALA A 1 109 ? 12.571 -25.560 -24.636 1.00 88.75 109 ALA A C 1
ATOM 815 O O . ALA A 1 109 ? 12.365 -26.237 -25.647 1.00 88.75 109 ALA A O 1
ATOM 816 N N . GLY A 1 110 ? 13.638 -24.773 -24.517 1.00 90.12 110 GLY A N 1
ATOM 817 C CA . GLY A 1 110 ? 14.555 -24.521 -25.624 1.00 90.12 110 GLY A CA 1
ATOM 818 C C . GLY A 1 110 ? 15.472 -23.321 -25.413 1.00 90.12 110 GLY A C 1
ATOM 819 O O . GLY A 1 110 ? 15.430 -22.648 -24.382 1.00 90.12 110 GLY A O 1
ATOM 820 N N . THR A 1 111 ? 16.322 -23.074 -26.407 1.00 91.06 111 THR A N 1
ATOM 821 C CA . THR A 1 111 ? 17.262 -21.949 -26.424 1.00 91.06 111 THR A CA 1
ATOM 822 C C . THR A 1 111 ? 16.703 -20.815 -27.270 1.00 91.06 111 THR A C 1
ATOM 824 O O . THR A 1 111 ? 16.249 -21.032 -28.395 1.00 91.06 111 THR A O 1
ATOM 827 N N . TYR A 1 112 ? 16.789 -19.607 -26.731 1.00 91.81 112 TYR A N 1
ATOM 828 C CA . TYR A 1 112 ? 16.309 -18.382 -27.348 1.00 91.81 112 TYR A CA 1
ATOM 829 C C . TYR A 1 112 ? 17.389 -17.310 -27.277 1.00 91.81 112 TYR A C 1
ATOM 831 O O . TYR A 1 112 ? 18.259 -17.324 -26.401 1.00 91.81 112 TYR A O 1
ATOM 839 N N . ASN A 1 113 ? 17.317 -16.356 -28.193 1.00 91.50 113 ASN A N 1
ATOM 840 C CA . ASN A 1 113 ? 18.144 -15.165 -28.173 1.00 91.50 113 ASN A CA 1
ATOM 841 C C . ASN A 1 113 ? 17.249 -13.948 -27.956 1.00 91.50 113 ASN A C 1
ATOM 843 O O . ASN A 1 113 ? 16.259 -13.782 -28.665 1.00 91.50 113 ASN A O 1
ATOM 847 N N . VAL A 1 114 ? 17.583 -13.135 -26.957 1.00 89.69 114 VAL A N 1
ATOM 848 C CA . VAL A 1 114 ? 16.992 -11.810 -26.781 1.00 89.69 114 VAL A CA 1
ATOM 849 C C . VAL A 1 114 ? 17.957 -10.776 -27.341 1.00 89.69 114 VAL A C 1
ATOM 851 O O . VAL A 1 114 ? 19.127 -10.729 -26.952 1.00 89.69 114 VAL A O 1
ATOM 854 N N . GLU A 1 115 ? 17.453 -9.946 -28.241 1.00 89.69 115 GLU A N 1
ATOM 855 C CA . GLU A 1 115 ? 18.172 -8.836 -28.841 1.00 89.69 115 GLU A CA 1
ATOM 856 C C . GLU A 1 115 ? 17.516 -7.525 -28.422 1.00 89.69 115 GLU A C 1
ATOM 858 O O . GLU A 1 115 ? 16.297 -7.370 -28.480 1.00 89.69 115 GLU A O 1
ATOM 863 N N . VAL A 1 116 ? 18.343 -6.579 -27.987 1.00 87.88 116 VAL A N 1
ATOM 864 C CA . VAL A 1 116 ? 17.950 -5.195 -27.762 1.00 87.88 116 VAL A CA 1
ATOM 865 C C . VAL A 1 116 ? 18.592 -4.331 -28.827 1.00 87.88 116 VAL A C 1
ATOM 867 O O . VAL A 1 116 ? 19.814 -4.228 -28.907 1.00 87.88 116 VAL A O 1
ATOM 870 N N . THR A 1 117 ? 17.755 -3.691 -29.631 1.00 88.38 117 THR A N 1
ATOM 871 C CA . THR A 1 117 ? 18.142 -2.784 -30.707 1.00 88.38 117 THR A CA 1
ATOM 872 C C . THR A 1 117 ? 18.015 -1.342 -30.233 1.00 88.38 117 THR A C 1
ATOM 874 O O . THR A 1 117 ? 16.998 -0.947 -29.663 1.00 88.38 117 THR A O 1
ATOM 877 N N . TYR A 1 118 ? 19.039 -0.532 -30.485 1.00 86.88 118 TYR A N 1
ATOM 878 C CA . TYR A 1 118 ? 19.037 0.888 -30.155 1.00 86.88 118 TYR A CA 1
ATOM 879 C C . TYR A 1 118 ? 18.328 1.684 -31.257 1.00 86.88 118 TYR A C 1
ATOM 881 O O . TYR A 1 118 ? 18.767 1.689 -32.405 1.00 86.88 118 TYR A O 1
ATOM 889 N N . LEU A 1 119 ? 17.230 2.363 -30.915 1.00 85.25 119 LEU A N 1
ATOM 890 C CA . LEU A 1 119 ? 16.393 3.115 -31.851 1.00 85.25 119 LEU A CA 1
ATOM 891 C C . LEU A 1 119 ? 16.638 4.613 -31.647 1.00 85.25 119 LEU A C 1
ATOM 893 O O . LEU A 1 119 ? 16.095 5.262 -30.760 1.00 85.25 119 LEU A O 1
ATOM 897 N N . THR A 1 120 ? 17.525 5.182 -32.448 1.00 83.25 120 THR A N 1
ATOM 898 C CA . THR A 1 120 ? 18.042 6.549 -32.265 1.00 83.25 120 THR A CA 1
ATOM 899 C C . THR A 1 120 ? 17.286 7.602 -33.061 1.00 83.25 120 THR A C 1
ATOM 901 O O . THR A 1 120 ? 17.544 8.789 -32.886 1.00 83.25 120 THR A O 1
ATOM 904 N N . ASN A 1 121 ? 16.375 7.204 -33.950 1.00 83.19 121 ASN A N 1
ATOM 905 C CA . ASN A 1 121 ? 15.564 8.116 -34.757 1.00 83.19 121 ASN A CA 1
ATOM 906 C C . ASN A 1 121 ? 14.279 7.439 -35.278 1.00 83.19 121 ASN A C 1
ATOM 908 O O . ASN A 1 121 ? 14.140 6.214 -35.249 1.00 83.19 121 ASN A O 1
ATOM 912 N N . ALA A 1 122 ? 13.357 8.240 -35.818 1.00 83.19 122 ALA A N 1
ATOM 913 C CA . ALA A 1 122 ? 12.081 7.748 -36.341 1.00 83.19 122 ALA A CA 1
ATOM 914 C C . ALA A 1 122 ? 12.224 6.766 -37.517 1.00 83.19 122 ALA A C 1
ATOM 916 O O . ALA A 1 122 ? 11.362 5.914 -37.710 1.00 83.19 122 ALA A O 1
ATOM 917 N N . GLU A 1 123 ? 13.289 6.863 -38.315 1.00 85.06 123 GLU A N 1
ATOM 918 C CA . GLU A 1 123 ? 13.534 5.926 -39.417 1.00 85.06 123 GLU A CA 1
ATOM 919 C C . GLU A 1 123 ? 13.887 4.535 -38.875 1.00 85.06 123 GLU A C 1
ATOM 921 O O . GLU A 1 123 ? 13.246 3.558 -39.253 1.00 85.06 123 GLU A O 1
ATOM 926 N N . SER A 1 124 ? 14.810 4.463 -37.910 1.00 85.31 124 SER A N 1
ATOM 927 C CA . SER A 1 124 ? 15.182 3.221 -37.224 1.00 85.31 124 SER A CA 1
ATOM 928 C C . SER A 1 124 ? 14.004 2.583 -36.483 1.00 85.31 124 SER A C 1
ATOM 930 O O . SER A 1 124 ? 13.835 1.369 -36.541 1.00 85.31 124 SER A O 1
ATOM 932 N N . MET A 1 125 ? 13.140 3.396 -35.860 1.00 84.88 125 MET A N 1
ATOM 933 C CA . MET A 1 125 ? 11.910 2.924 -35.219 1.00 84.88 125 MET A CA 1
ATOM 934 C C . MET A 1 125 ? 10.965 2.285 -36.240 1.00 84.88 125 MET A C 1
ATOM 936 O O . MET A 1 125 ? 10.598 1.123 -36.107 1.00 84.88 125 MET A O 1
ATOM 940 N N . ASN A 1 126 ? 10.615 3.012 -37.304 1.00 85.88 126 ASN A N 1
ATOM 941 C CA . ASN A 1 126 ? 9.701 2.502 -38.329 1.00 85.88 126 ASN A CA 1
ATOM 942 C C . ASN A 1 126 ? 10.246 1.252 -39.031 1.00 85.88 126 ASN A C 1
ATOM 944 O O . ASN A 1 126 ? 9.476 0.352 -39.365 1.00 85.88 126 ASN A O 1
ATOM 948 N N . GLN A 1 127 ? 11.562 1.184 -39.244 1.00 87.62 127 GLN A N 1
ATOM 949 C CA . GLN A 1 127 ? 12.209 -0.005 -39.784 1.00 87.62 127 GLN A CA 1
ATOM 950 C C . GLN A 1 127 ? 12.042 -1.200 -38.839 1.00 87.62 127 GLN A C 1
ATOM 952 O O . GLN A 1 127 ? 11.606 -2.259 -39.283 1.00 87.62 127 GLN A O 1
ATOM 957 N N . PHE A 1 128 ? 12.319 -1.022 -37.545 1.00 88.12 128 PHE A N 1
ATOM 958 C CA . PHE A 1 128 ? 12.158 -2.078 -36.546 1.00 88.12 128 PHE A CA 1
ATOM 959 C C . PHE A 1 128 ? 10.713 -2.590 -36.486 1.00 88.12 128 PHE A C 1
ATOM 961 O O . PHE A 1 128 ? 10.493 -3.801 -36.543 1.00 88.12 128 PHE A O 1
ATOM 968 N N . LEU A 1 129 ? 9.731 -1.681 -36.441 1.00 86.12 129 LEU A N 1
ATOM 969 C CA . LEU A 1 129 ? 8.305 -2.027 -36.441 1.00 86.12 129 LEU A CA 1
ATOM 970 C C . LEU A 1 129 ? 7.928 -2.863 -37.673 1.00 86.12 129 LEU A C 1
ATOM 972 O O . LEU A 1 129 ? 7.272 -3.897 -37.548 1.00 86.12 129 LEU A O 1
ATOM 976 N N . ALA A 1 130 ? 8.389 -2.452 -38.858 1.00 87.06 130 ALA A N 1
ATOM 977 C CA . ALA A 1 130 ? 8.111 -3.151 -40.109 1.00 87.06 130 ALA A CA 1
ATOM 978 C C . ALA A 1 130 ? 8.770 -4.539 -40.176 1.00 87.06 130 ALA A C 1
ATOM 980 O O . ALA A 1 130 ? 8.152 -5.486 -40.663 1.00 87.06 130 ALA A O 1
ATOM 981 N N . GLU A 1 131 ? 10.007 -4.670 -39.692 1.00 87.88 131 GLU A N 1
ATOM 982 C CA . GLU A 1 131 ? 10.748 -5.938 -39.671 1.00 87.88 131 GLU A CA 1
ATOM 983 C C . GLU A 1 131 ? 10.143 -6.956 -38.695 1.00 87.88 131 GLU A C 1
ATOM 985 O O . GLU A 1 131 ? 10.186 -8.157 -38.962 1.00 87.88 131 GLU A O 1
ATOM 990 N N . HIS A 1 132 ? 9.534 -6.482 -37.606 1.00 87.25 132 HIS A N 1
ATOM 991 C CA . HIS A 1 132 ? 8.988 -7.326 -36.540 1.00 87.25 132 HIS A CA 1
ATOM 992 C C . HIS A 1 132 ? 7.455 -7.440 -36.560 1.00 87.25 132 HIS A C 1
ATOM 994 O O . HIS A 1 132 ? 6.882 -8.104 -35.698 1.00 87.25 132 HIS A O 1
ATOM 1000 N N . GLY A 1 133 ? 6.783 -6.837 -37.548 1.00 82.81 133 GLY A N 1
ATOM 1001 C CA . GLY A 1 133 ? 5.331 -6.932 -37.723 1.00 82.81 133 GLY A CA 1
ATOM 1002 C C . GLY A 1 133 ? 4.519 -6.233 -36.629 1.00 82.81 133 GLY A C 1
ATOM 1003 O O . GLY A 1 133 ? 3.463 -6.733 -36.249 1.00 82.81 133 GLY A O 1
ATOM 1004 N N . ILE A 1 134 ? 5.018 -5.110 -36.109 1.00 78.94 134 ILE A N 1
ATOM 1005 C CA . ILE A 1 134 ? 4.364 -4.307 -35.069 1.00 78.94 134 ILE A CA 1
ATOM 1006 C C . ILE A 1 134 ? 3.599 -3.160 -35.750 1.00 78.94 134 ILE A C 1
ATOM 1008 O O . ILE A 1 134 ? 4.196 -2.368 -36.477 1.00 78.94 134 ILE A O 1
ATOM 1012 N N . ASP A 1 135 ? 2.283 -3.082 -35.530 1.00 73.44 135 ASP A N 1
ATOM 1013 C CA . ASP A 1 135 ? 1.397 -2.147 -36.246 1.00 73.44 135 ASP A CA 1
ATOM 1014 C C . ASP A 1 135 ? 1.579 -0.679 -35.816 1.00 73.44 135 ASP A C 1
ATOM 1016 O O . ASP A 1 135 ? 1.524 0.221 -36.655 1.00 73.44 135 ASP A O 1
ATOM 1020 N N . GLU A 1 136 ? 1.815 -0.430 -34.526 1.00 69.75 136 GLU A N 1
ATOM 1021 C CA . GLU A 1 136 ? 2.040 0.905 -33.961 1.00 69.75 136 GLU A CA 1
ATOM 1022 C C . GLU A 1 136 ? 3.138 0.830 -32.887 1.00 69.75 136 GLU A C 1
ATOM 1024 O O . GLU A 1 136 ? 3.187 -0.124 -32.107 1.00 69.75 136 GLU A O 1
ATOM 1029 N N . ALA A 1 137 ? 4.033 1.825 -32.843 1.00 65.12 137 ALA A N 1
ATOM 1030 C CA . ALA A 1 137 ? 4.871 2.024 -31.661 1.00 65.12 137 ALA A CA 1
ATOM 1031 C C . ALA A 1 137 ? 3.967 2.395 -30.479 1.00 65.12 137 ALA A C 1
ATOM 1033 O O . ALA A 1 137 ? 2.973 3.095 -30.671 1.00 65.12 137 ALA A O 1
ATOM 1034 N N . GLY A 1 138 ? 4.325 1.963 -29.266 1.00 62.09 138 GLY A N 1
ATOM 1035 C CA . GLY A 1 138 ? 3.738 2.562 -28.064 1.00 62.09 138 GLY A CA 1
ATOM 1036 C C . GLY A 1 138 ? 3.944 4.083 -28.051 1.00 62.09 138 GLY A C 1
ATOM 1037 O O . GLY A 1 138 ? 4.791 4.599 -28.784 1.00 62.09 138 GLY A O 1
ATOM 1038 N N . ASP A 1 139 ? 3.174 4.802 -27.236 1.00 57.44 139 ASP A N 1
ATOM 1039 C CA . ASP A 1 139 ? 3.388 6.218 -26.947 1.00 57.44 139 ASP A CA 1
ATOM 1040 C C . ASP A 1 139 ? 4.816 6.381 -26.388 1.00 57.44 139 ASP A C 1
ATOM 1042 O O . ASP A 1 139 ? 5.096 6.200 -25.201 1.00 57.44 139 ASP A O 1
ATOM 1046 N N . ASP A 1 140 ? 5.768 6.666 -27.280 1.00 56.00 140 ASP A N 1
ATOM 1047 C CA . ASP A 1 140 ? 7.185 6.753 -26.951 1.00 56.00 140 ASP A CA 1
ATOM 1048 C C . ASP A 1 140 ? 7.406 7.910 -25.961 1.00 56.00 140 ASP A C 1
ATOM 1050 O O . ASP A 1 140 ? 7.503 9.081 -26.332 1.00 56.00 140 ASP A O 1
ATOM 1054 N N . PHE A 1 141 ? 7.523 7.586 -24.672 1.00 55.09 141 PHE A N 1
ATOM 1055 C CA . PHE A 1 141 ? 7.801 8.556 -23.606 1.00 55.09 141 PHE A CA 1
ATOM 1056 C C . PHE A 1 141 ? 9.196 9.205 -23.703 1.00 55.09 141 PHE A C 1
ATOM 1058 O O . PHE A 1 141 ? 9.523 10.079 -22.894 1.00 55.09 141 PHE A O 1
ATOM 1065 N N . TYR A 1 142 ? 10.041 8.792 -24.655 1.00 64.38 142 TYR A N 1
ATOM 1066 C CA . TYR A 1 142 ? 11.459 9.144 -24.688 1.00 64.38 142 TYR A CA 1
ATOM 1067 C C . TYR A 1 142 ? 11.871 9.883 -25.964 1.00 64.38 142 TYR A C 1
ATOM 1069 O O . TYR A 1 142 ? 11.506 9.525 -27.080 1.00 64.38 142 TYR A O 1
ATOM 1077 N N . GLU A 1 143 ? 12.705 10.908 -25.784 1.00 67.00 143 GLU A N 1
ATOM 1078 C CA . GLU A 1 143 ? 13.326 11.647 -26.881 1.00 67.00 143 GLU A CA 1
ATOM 1079 C C . GLU A 1 143 ? 14.451 10.829 -27.533 1.00 67.00 143 GLU A C 1
ATOM 1081 O O . GLU A 1 143 ? 15.305 10.247 -26.851 1.00 67.00 143 GLU A O 1
ATOM 1086 N N . TYR A 1 144 ? 14.489 10.846 -28.867 1.00 76.31 144 TYR A N 1
ATOM 1087 C CA . TYR A 1 144 ? 15.616 10.355 -29.653 1.00 76.31 144 TYR A CA 1
ATOM 1088 C C . TYR A 1 144 ? 16.912 11.050 -29.219 1.00 76.31 144 TYR A C 1
ATOM 1090 O O . TYR A 1 144 ? 17.011 12.278 -29.226 1.00 76.31 144 TYR A O 1
ATOM 1098 N N . LYS A 1 145 ? 17.915 10.262 -28.826 1.00 72.81 145 LYS A N 1
ATOM 1099 C CA . LYS A 1 145 ? 19.207 10.795 -28.388 1.00 72.81 145 LYS A CA 1
ATOM 1100 C C . LYS A 1 145 ? 20.029 11.241 -29.603 1.00 72.81 145 LYS A C 1
ATOM 1102 O O . LYS A 1 145 ? 20.259 10.458 -30.520 1.00 72.81 145 LYS A O 1
ATOM 1107 N N . GLU A 1 146 ? 20.476 12.498 -29.594 1.00 73.06 146 GLU A N 1
ATOM 1108 C CA . GLU A 1 146 ? 21.309 13.085 -30.654 1.00 73.06 146 GLU A CA 1
ATOM 1109 C C . GLU A 1 146 ? 22.728 12.477 -30.704 1.00 73.06 146 GLU A C 1
ATOM 1111 O O . GLU A 1 146 ? 23.131 11.691 -29.839 1.00 73.06 146 GLU A O 1
ATOM 1116 N N . ASN A 1 147 ? 23.510 12.872 -31.718 1.00 80.88 147 ASN A N 1
ATOM 1117 C CA . ASN A 1 147 ? 24.894 12.431 -31.896 1.00 80.88 147 ASN A CA 1
ATOM 1118 C C . ASN A 1 147 ? 25.734 12.652 -30.626 1.00 80.88 147 ASN A C 1
ATOM 1120 O O . ASN A 1 147 ? 25.794 13.759 -30.086 1.00 80.88 147 ASN A O 1
ATOM 1124 N N . GLY A 1 148 ? 26.421 11.607 -30.172 1.00 80.94 148 GLY A N 1
ATOM 1125 C CA . GLY A 1 148 ? 27.179 11.626 -28.924 1.00 80.94 148 GLY A CA 1
ATOM 1126 C C . GLY A 1 148 ? 27.440 10.236 -28.352 1.00 80.94 148 GLY A C 1
ATOM 1127 O O . GLY A 1 148 ? 27.055 9.222 -28.930 1.00 80.94 148 GLY A O 1
ATOM 1128 N N . THR A 1 149 ? 28.107 10.192 -27.200 1.00 81.12 149 THR A N 1
ATOM 1129 C CA . THR A 1 149 ? 28.368 8.952 -26.458 1.00 81.12 149 THR A CA 1
ATOM 1130 C C . THR A 1 149 ? 27.375 8.826 -25.313 1.00 81.12 149 THR A C 1
ATOM 1132 O O . THR A 1 149 ? 27.317 9.694 -24.441 1.00 81.12 149 THR A O 1
ATOM 1135 N N . TRP A 1 150 ? 26.642 7.720 -25.291 1.00 77.44 150 TRP A N 1
ATOM 1136 C CA . TRP A 1 150 ? 25.598 7.429 -24.318 1.00 77.44 150 TRP A CA 1
ATOM 1137 C C . TRP A 1 150 ? 25.905 6.115 -23.605 1.00 77.44 150 TRP A C 1
ATOM 1139 O O . TRP A 1 150 ? 26.393 5.164 -24.213 1.00 77.44 150 TRP A O 1
ATOM 1149 N N . THR A 1 151 ? 25.606 6.045 -22.313 1.00 74.88 151 THR A N 1
ATOM 1150 C CA . THR A 1 151 ? 25.719 4.804 -21.539 1.00 74.88 151 THR A CA 1
ATOM 1151 C C . THR A 1 151 ? 24.324 4.323 -21.196 1.00 74.88 151 THR A C 1
ATOM 1153 O O . THR A 1 151 ? 23.545 5.071 -20.607 1.00 74.88 151 THR A O 1
ATOM 1156 N N . THR A 1 152 ? 24.021 3.078 -21.547 1.00 72.69 152 THR A N 1
ATOM 1157 C CA . THR A 1 152 ? 22.720 2.451 -21.317 1.00 72.69 152 THR A CA 1
ATOM 1158 C C . THR A 1 152 ? 22.881 1.255 -20.393 1.00 72.69 152 THR A C 1
ATOM 1160 O O . THR A 1 152 ? 23.659 0.342 -20.669 1.00 72.69 152 THR A O 1
ATOM 1163 N N . ASN A 1 153 ? 22.129 1.266 -19.291 1.00 72.62 153 ASN A N 1
ATOM 1164 C CA . ASN A 1 153 ? 22.074 0.175 -18.325 1.00 72.62 153 ASN A CA 1
ATOM 1165 C C . ASN A 1 153 ? 20.621 -0.265 -18.172 1.00 72.62 153 ASN A C 1
ATOM 1167 O O . ASN A 1 153 ? 19.795 0.496 -17.662 1.00 72.62 153 ASN A O 1
ATOM 1171 N N . TYR A 1 154 ? 20.321 -1.485 -18.597 1.00 73.88 154 TYR A N 1
ATOM 1172 C CA . TYR A 1 154 ? 18.992 -2.071 -18.469 1.00 73.88 154 TYR A CA 1
ATOM 1173 C C . TYR A 1 154 ? 19.093 -3.499 -17.935 1.00 73.88 154 TYR A C 1
ATOM 1175 O O . TYR A 1 154 ? 20.065 -4.211 -18.195 1.00 73.88 154 TYR A O 1
ATOM 1183 N N . SER A 1 155 ? 18.103 -3.902 -17.145 1.00 75.50 155 SER A N 1
ATOM 1184 C CA . SER A 1 155 ? 17.913 -5.288 -16.724 1.00 75.50 155 SER A CA 1
ATOM 1185 C C . SER A 1 155 ? 16.624 -5.807 -17.339 1.00 75.50 155 SER A C 1
ATOM 1187 O O . SER A 1 155 ? 15.592 -5.139 -17.287 1.00 75.50 155 SER A O 1
ATOM 1189 N N . ILE A 1 156 ? 16.704 -6.984 -17.951 1.00 77.25 156 ILE A N 1
ATOM 1190 C CA . ILE A 1 156 ? 15.568 -7.685 -18.533 1.00 77.25 156 ILE A CA 1
ATOM 1191 C C . ILE A 1 156 ? 15.419 -8.999 -17.774 1.00 77.25 156 ILE A C 1
ATOM 1193 O O . ILE A 1 156 ? 16.279 -9.879 -17.841 1.00 77.25 156 ILE A O 1
ATOM 1197 N N . GLY A 1 157 ? 14.334 -9.124 -17.024 1.00 75.50 157 GLY A N 1
ATOM 1198 C CA . GLY A 1 157 ? 13.943 -10.348 -16.340 1.00 75.50 157 GLY A CA 1
ATOM 1199 C C . GLY A 1 157 ? 12.956 -11.142 -17.185 1.00 75.50 157 GLY A C 1
ATOM 1200 O O . GLY A 1 157 ? 11.967 -10.583 -17.652 1.00 75.50 157 GLY A O 1
ATOM 1201 N N . LEU A 1 158 ? 13.201 -12.440 -17.356 1.00 78.00 158 LEU A N 1
ATOM 1202 C CA . LEU A 1 158 ? 12.178 -13.387 -17.792 1.00 78.00 158 LEU A CA 1
ATOM 1203 C C . LEU A 1 158 ? 11.574 -14.037 -16.553 1.00 78.00 158 LEU A C 1
ATOM 1205 O O . LEU A 1 158 ? 12.293 -14.603 -15.720 1.00 78.00 158 LEU A O 1
ATOM 1209 N N . GLU A 1 159 ? 10.257 -13.975 -16.446 1.00 73.31 159 GLU A N 1
ATOM 1210 C CA . GLU A 1 159 ? 9.535 -14.488 -15.294 1.00 73.31 159 GLU A CA 1
ATOM 1211 C C . GLU A 1 159 ? 8.406 -15.410 -15.746 1.00 73.31 159 GLU A C 1
ATOM 1213 O O . GLU A 1 159 ? 7.713 -15.139 -16.726 1.00 73.31 159 GLU A O 1
ATOM 1218 N N . GLU A 1 160 ? 8.237 -16.531 -15.050 1.00 70.75 160 GLU A N 1
ATOM 1219 C CA . GLU A 1 160 ? 7.140 -17.455 -15.318 1.00 70.75 160 GLU A CA 1
ATOM 1220 C C . GLU A 1 160 ? 5.834 -16.879 -14.749 1.00 70.75 160 GLU A C 1
ATOM 1222 O O . GLU A 1 160 ? 5.784 -16.424 -13.602 1.00 70.75 160 GLU A O 1
ATOM 1227 N N . ALA A 1 161 ? 4.745 -16.913 -15.521 1.00 62.75 161 ALA A N 1
ATOM 1228 C CA . ALA A 1 161 ? 3.429 -16.402 -15.118 1.00 62.75 161 ALA A CA 1
ATOM 1229 C C . ALA A 1 161 ? 2.901 -17.073 -13.835 1.00 62.75 161 ALA A C 1
ATOM 1231 O O . ALA A 1 161 ? 2.123 -16.479 -13.075 1.00 62.75 161 ALA A O 1
ATOM 1232 N N . SER A 1 162 ? 3.346 -18.303 -13.565 1.00 56.06 162 SER A N 1
ATOM 1233 C CA . SER A 1 162 ? 3.037 -19.048 -12.348 1.00 56.06 162 SER A CA 1
ATOM 1234 C C . SER A 1 162 ? 3.692 -18.433 -11.092 1.00 56.06 162 SER A C 1
ATOM 1236 O O . SER A 1 162 ? 3.056 -18.402 -10.029 1.00 56.06 162 SER A O 1
ATOM 1238 N N . ASP A 1 163 ? 4.883 -17.838 -11.216 1.00 53.25 163 ASP A N 1
ATOM 1239 C CA . ASP A 1 163 ? 5.684 -17.313 -10.104 1.00 53.25 163 ASP A CA 1
ATOM 1240 C C . ASP A 1 163 ? 5.238 -15.914 -9.641 1.00 53.25 163 ASP A C 1
ATOM 1242 O O . ASP A 1 163 ? 5.117 -15.690 -8.429 1.00 53.25 163 ASP A O 1
ATOM 1246 N N . LEU A 1 164 ? 4.844 -15.010 -10.556 1.00 49.53 164 LEU A N 1
ATOM 1247 C CA . LEU A 1 164 ? 4.320 -13.670 -10.198 1.00 49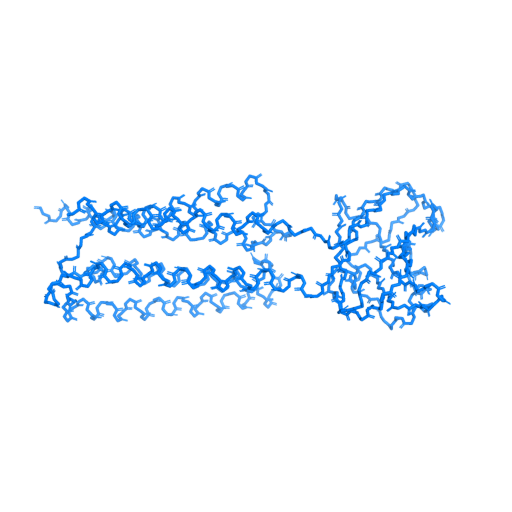.53 164 LEU A CA 1
ATOM 1248 C C . LEU A 1 164 ? 3.060 -13.747 -9.337 1.00 49.53 164 LEU A C 1
ATOM 1250 O O . LEU A 1 164 ? 2.765 -12.901 -8.487 1.00 49.53 164 LEU A O 1
ATOM 1254 N N . GLY A 1 165 ? 2.237 -14.750 -9.631 1.00 48.75 165 GLY A N 1
ATOM 1255 C CA . GLY A 1 165 ? 0.890 -14.843 -9.110 1.00 48.75 165 GLY A CA 1
ATOM 1256 C C . GLY A 1 165 ? 0.820 -15.664 -7.840 1.00 48.75 165 GLY A C 1
ATOM 1257 O O . GLY A 1 165 ? 0.169 -15.253 -6.882 1.00 48.75 165 GLY A O 1
ATOM 1258 N N . ILE A 1 166 ? 1.421 -16.851 -7.823 1.00 49.72 166 ILE A N 1
ATOM 1259 C CA . ILE A 1 166 ? 1.094 -17.844 -6.800 1.00 49.72 166 ILE A CA 1
ATOM 1260 C C . ILE A 1 166 ? 1.758 -17.484 -5.476 1.00 49.72 166 ILE A C 1
ATOM 1262 O O . ILE A 1 166 ? 1.065 -17.472 -4.462 1.00 49.72 166 ILE A O 1
ATOM 1266 N N . GLY A 1 167 ? 3.038 -17.103 -5.464 1.00 50.94 167 GLY A N 1
ATOM 1267 C CA . GLY A 1 167 ? 3.748 -16.747 -4.231 1.00 50.94 167 GLY A CA 1
ATOM 1268 C C . GLY A 1 167 ? 3.084 -15.583 -3.491 1.00 50.94 167 GLY A C 1
ATOM 1269 O O . GLY A 1 167 ? 2.735 -15.703 -2.313 1.00 50.94 167 GLY A O 1
ATOM 1270 N N . PHE A 1 168 ? 2.812 -14.486 -4.204 1.00 50.53 168 PHE A N 1
ATOM 1271 C CA . PHE A 1 168 ? 2.139 -13.312 -3.647 1.00 50.53 168 PHE A CA 1
ATOM 1272 C C . PHE A 1 168 ? 0.677 -13.595 -3.266 1.00 50.53 168 PHE A C 1
ATOM 1274 O O . PHE A 1 168 ? 0.257 -13.268 -2.154 1.00 50.53 168 PHE A O 1
ATOM 1281 N N . LYS A 1 169 ? -0.110 -14.258 -4.129 1.00 52.56 169 LYS A N 1
ATOM 1282 C CA . LYS A 1 169 ? -1.519 -14.580 -3.821 1.00 52.56 169 LYS A CA 1
ATOM 1283 C C . LYS A 1 169 ? -1.621 -15.549 -2.641 1.00 52.56 169 LYS A C 1
ATOM 1285 O O . LYS A 1 169 ? -2.454 -15.343 -1.761 1.00 52.56 169 LYS A O 1
ATOM 1290 N N . VAL A 1 170 ? -0.756 -16.562 -2.563 1.00 55.44 170 VAL A N 1
ATOM 1291 C CA . VAL A 1 170 ? -0.686 -17.505 -1.434 1.00 55.44 170 VAL A CA 1
ATOM 1292 C C . VAL A 1 170 ? -0.257 -16.782 -0.159 1.00 55.44 170 VAL A C 1
ATOM 1294 O O . VAL A 1 170 ? -0.890 -16.970 0.878 1.00 55.44 170 VAL A O 1
ATOM 1297 N N . ALA A 1 171 ? 0.740 -15.899 -0.225 1.00 55.75 171 ALA A N 1
ATOM 1298 C CA . ALA A 1 171 ? 1.166 -15.069 0.899 1.00 55.75 171 ALA A CA 1
ATOM 1299 C C . ALA A 1 171 ? 0.034 -14.178 1.436 1.00 55.75 171 ALA A C 1
ATOM 1301 O O . ALA A 1 171 ? -0.195 -14.136 2.647 1.00 55.75 171 ALA A O 1
ATOM 1302 N N . VAL A 1 172 ? -0.711 -13.508 0.552 1.00 55.09 172 VAL A N 1
ATOM 1303 C CA . VAL A 1 172 ? -1.867 -12.676 0.917 1.00 55.09 172 VAL A CA 1
ATOM 1304 C C . VAL A 1 172 ? -2.979 -13.524 1.537 1.00 55.09 172 VAL A C 1
ATOM 1306 O O . VAL A 1 172 ? -3.509 -13.161 2.588 1.00 55.09 172 VAL A O 1
ATOM 1309 N N . VAL A 1 173 ? -3.305 -14.679 0.948 1.00 60.31 173 VAL A N 1
ATOM 1310 C CA . VAL A 1 173 ? -4.340 -15.592 1.463 1.00 60.31 173 VAL A CA 1
ATOM 1311 C C . VAL A 1 173 ? -3.952 -16.164 2.827 1.00 60.31 173 VAL A C 1
ATOM 1313 O O . VAL A 1 173 ? -4.779 -16.177 3.740 1.00 60.31 173 VAL A O 1
ATOM 1316 N N . ILE A 1 174 ? -2.696 -16.582 3.009 1.00 61.25 174 ILE A N 1
ATOM 1317 C CA . ILE A 1 174 ? -2.173 -17.059 4.296 1.00 61.25 174 ILE A CA 1
ATOM 1318 C C . ILE A 1 174 ? -2.178 -15.919 5.320 1.00 61.25 174 ILE A C 1
ATOM 1320 O O . ILE A 1 174 ? -2.670 -16.103 6.433 1.00 61.25 174 ILE A O 1
ATOM 1324 N N . GLY A 1 175 ? -1.700 -14.728 4.954 1.00 57.16 175 GLY A N 1
ATOM 1325 C CA . GLY A 1 175 ? -1.711 -13.550 5.823 1.00 57.16 175 GLY A CA 1
ATOM 1326 C C . GLY A 1 175 ? -3.122 -13.185 6.287 1.00 57.16 175 GLY A C 1
ATOM 1327 O O . GLY A 1 175 ? -3.350 -12.961 7.479 1.00 57.16 175 GLY A O 1
ATOM 1328 N N . PHE A 1 176 ? -4.094 -13.214 5.375 1.00 55.88 176 PHE A N 1
ATOM 1329 C CA . PHE A 1 176 ? -5.502 -12.975 5.678 1.00 55.88 176 PHE A CA 1
ATOM 1330 C C . PHE A 1 176 ? -6.099 -14.073 6.570 1.00 55.88 176 PHE A C 1
ATOM 1332 O O . PHE A 1 176 ? -6.738 -13.766 7.577 1.00 55.88 176 PHE A O 1
ATOM 1339 N N . ALA A 1 177 ? -5.845 -15.350 6.267 1.00 58.00 177 ALA A N 1
ATOM 1340 C CA . ALA A 1 177 ? -6.323 -16.484 7.058 1.00 58.00 177 ALA A CA 1
ATOM 1341 C C . ALA A 1 177 ? -5.768 -16.465 8.491 1.00 58.00 177 ALA A C 1
ATOM 1343 O O . ALA A 1 177 ? -6.515 -16.677 9.448 1.00 58.00 177 ALA A O 1
ATOM 1344 N N . ILE A 1 178 ? -4.480 -16.153 8.663 1.00 59.25 178 ILE A N 1
ATOM 1345 C CA . ILE A 1 178 ? -3.873 -16.016 9.990 1.00 59.25 178 ILE A CA 1
ATOM 1346 C C . ILE A 1 178 ? -4.421 -14.771 10.697 1.00 59.25 178 ILE A C 1
ATOM 1348 O O . ILE A 1 178 ? -4.729 -14.847 11.885 1.00 59.25 178 ILE A O 1
ATOM 1352 N N . GLY A 1 179 ? -4.619 -13.651 9.994 1.00 55.03 179 GLY A N 1
ATOM 1353 C CA . GLY A 1 179 ? -5.262 -12.458 10.550 1.00 55.03 179 GLY A CA 1
ATOM 1354 C C . GLY A 1 179 ? -6.658 -12.763 11.106 1.00 55.03 179 GLY A C 1
ATOM 1355 O O . GLY A 1 179 ? -6.958 -12.432 12.256 1.00 55.03 179 GLY A O 1
ATOM 1356 N N . LEU A 1 180 ? -7.480 -13.490 10.343 1.00 57.44 180 LEU A N 1
ATOM 1357 C CA . LEU A 1 180 ? -8.782 -13.988 10.793 1.00 57.44 180 LEU A CA 1
ATOM 1358 C C . LEU A 1 180 ? -8.660 -14.934 11.991 1.00 57.44 180 LEU A C 1
ATOM 1360 O O . LEU A 1 180 ? -9.458 -14.844 12.922 1.00 57.44 180 LEU A O 1
ATOM 1364 N N . LEU A 1 181 ? -7.658 -15.814 12.003 1.00 61.69 181 LEU A N 1
ATOM 1365 C CA . LEU A 1 181 ? -7.419 -16.756 13.095 1.00 61.69 181 LEU A CA 1
ATOM 1366 C C . LEU A 1 181 ? -6.999 -16.033 14.385 1.00 61.69 181 LEU A C 1
ATOM 1368 O O . LEU A 1 181 ? -7.492 -16.367 15.461 1.00 61.69 181 LEU A O 1
ATOM 1372 N N . VAL A 1 182 ? -6.173 -14.988 14.293 1.00 63.56 182 VAL A N 1
ATOM 1373 C CA . VAL A 1 182 ? -5.823 -14.113 15.423 1.00 63.56 182 VAL A CA 1
ATOM 1374 C C . VAL A 1 182 ? -7.063 -13.391 15.937 1.00 63.56 182 VAL A C 1
ATOM 1376 O O . VAL A 1 182 ? -7.325 -13.429 17.138 1.00 63.56 182 VAL A O 1
ATOM 1379 N N . VAL A 1 183 ? -7.872 -12.794 15.055 1.00 57.66 183 VAL A N 1
ATOM 1380 C CA . VAL A 1 183 ? -9.145 -12.160 15.440 1.00 57.66 183 VAL A CA 1
ATOM 1381 C C . VAL A 1 183 ? -10.077 -13.174 16.112 1.00 57.66 183 VAL A C 1
ATOM 1383 O O . VAL A 1 183 ? -10.637 -12.879 17.165 1.00 57.66 183 VAL A O 1
ATOM 1386 N N . ALA A 1 184 ? -10.194 -14.392 15.581 1.00 60.25 184 ALA A N 1
ATOM 1387 C CA . ALA A 1 184 ? -11.009 -15.456 16.161 1.00 60.25 184 ALA A CA 1
ATOM 1388 C C . ALA A 1 184 ? -10.504 -15.894 17.546 1.00 60.25 184 ALA A C 1
ATOM 1390 O O . ALA A 1 184 ? -11.307 -16.053 18.466 1.00 60.25 184 ALA A O 1
ATOM 1391 N N . ILE A 1 185 ? -9.187 -16.030 17.736 1.00 65.75 185 ILE A N 1
ATOM 1392 C CA . ILE A 1 185 ? -8.574 -16.312 19.043 1.00 65.75 185 ILE A CA 1
ATOM 1393 C C . ILE A 1 185 ? -8.852 -15.166 20.023 1.00 65.75 185 ILE A C 1
ATOM 1395 O O . ILE A 1 185 ? -9.242 -15.420 21.164 1.00 65.75 185 ILE A O 1
ATOM 1399 N N . LEU A 1 186 ? -8.703 -13.910 19.593 1.00 54.50 186 LEU A N 1
ATOM 1400 C CA . LEU A 1 186 ? -9.010 -12.740 20.417 1.00 54.50 186 LEU A CA 1
ATOM 1401 C C . LEU A 1 186 ? -10.481 -12.746 20.846 1.00 54.50 186 LEU A C 1
ATOM 1403 O O . LEU A 1 186 ? -10.755 -12.646 22.042 1.00 54.50 186 LEU A O 1
ATOM 1407 N N . LEU A 1 187 ? -11.405 -12.963 19.906 1.00 56.16 187 LEU A N 1
ATOM 1408 C CA . LEU A 1 187 ? -12.841 -13.081 20.168 1.00 56.16 187 LEU A CA 1
ATOM 1409 C C . LEU A 1 187 ? -13.173 -14.255 21.100 1.00 56.16 187 LEU A C 1
ATOM 1411 O O . LEU A 1 187 ? -14.008 -14.118 21.989 1.00 56.16 187 LEU A O 1
ATOM 1415 N N . ALA A 1 188 ? -12.512 -15.405 20.957 1.00 61.12 188 ALA A N 1
ATOM 1416 C CA . ALA A 1 188 ? -12.723 -16.565 21.824 1.00 61.12 188 ALA A CA 1
ATOM 1417 C C . ALA A 1 188 ? -12.212 -16.327 23.260 1.00 61.12 188 ALA A C 1
ATOM 1419 O O . ALA A 1 188 ? -12.818 -16.780 24.235 1.00 61.12 188 ALA A O 1
ATOM 1420 N N . ILE A 1 189 ? -11.109 -15.586 23.417 1.00 58.16 189 ILE A N 1
ATOM 1421 C CA . ILE A 1 189 ? -10.537 -15.239 24.727 1.00 58.16 189 ILE A CA 1
ATOM 1422 C C . ILE A 1 189 ? -11.357 -14.142 25.431 1.00 58.16 189 ILE A C 1
ATOM 1424 O O . ILE A 1 189 ? -11.424 -14.141 26.675 1.00 58.16 189 ILE A O 1
ATOM 1428 N N . THR A 1 190 ? -11.985 -13.236 24.667 1.00 53.19 190 THR A N 1
ATOM 1429 C CA . THR A 1 190 ? -12.887 -12.188 25.177 1.00 53.19 190 THR A CA 1
ATOM 1430 C C . THR A 1 190 ? -14.306 -12.701 25.440 1.00 53.19 190 THR A C 1
ATOM 1432 O O . THR A 1 190 ? -14.890 -12.286 26.437 1.00 53.19 190 THR A O 1
ATOM 1435 N N . LYS A 1 191 ? -14.819 -13.675 24.668 1.00 52.34 191 LYS A N 1
ATOM 1436 C CA . LYS A 1 191 ? -16.137 -14.317 24.885 1.00 52.34 191 LYS A CA 1
ATOM 1437 C C . LYS A 1 191 ? -16.252 -15.128 26.175 1.00 52.34 191 LYS A C 1
ATOM 1439 O O . LYS A 1 191 ? -17.353 -15.377 26.642 1.00 52.34 191 LYS A O 1
ATOM 1444 N N . LYS A 1 192 ? -15.142 -15.545 26.794 1.00 44.81 192 LYS A N 1
ATOM 1445 C CA . LYS A 1 192 ? -15.162 -16.336 28.045 1.00 44.81 192 LYS A CA 1
ATOM 1446 C C . LYS A 1 192 ? -15.486 -15.509 29.307 1.00 44.81 192 LYS A C 1
ATOM 1448 O O . LYS A 1 192 ? -15.084 -15.888 30.407 1.00 44.81 192 LYS A O 1
ATOM 1453 N N . GLY A 1 193 ? -16.132 -14.356 29.143 1.00 49.41 193 GLY A N 1
ATOM 1454 C CA . GLY A 1 193 ? -16.690 -13.524 30.202 1.00 49.41 193 GLY A CA 1
ATOM 1455 C C . GLY A 1 193 ? -18.184 -13.330 29.957 1.00 49.41 193 GLY A C 1
ATOM 1456 O O . GLY A 1 193 ? -18.574 -13.101 28.822 1.00 49.41 193 GLY A O 1
ATOM 1457 N N . ASP A 1 194 ? -18.962 -13.464 31.031 1.00 47.62 194 ASP A N 1
ATOM 1458 C CA . ASP A 1 194 ? -20.406 -13.214 31.168 1.00 47.62 194 ASP A CA 1
ATOM 1459 C C . ASP A 1 194 ? -21.013 -12.369 30.023 1.00 47.62 194 ASP A C 1
ATOM 1461 O O . ASP A 1 194 ? -20.683 -11.189 29.881 1.00 47.62 194 ASP A O 1
ATOM 1465 N N . GLU A 1 195 ? -21.887 -12.970 29.204 1.00 47.81 195 GLU A N 1
ATOM 1466 C CA . GLU A 1 195 ? -22.514 -12.362 28.008 1.00 47.81 195 GLU A CA 1
ATOM 1467 C C . GLU A 1 195 ? -23.333 -11.092 28.321 1.00 47.81 195 GLU A C 1
ATOM 1469 O O . GLU A 1 195 ? -23.693 -10.323 27.430 1.00 47.81 195 GLU A O 1
ATOM 1474 N N . THR A 1 196 ? -23.567 -10.832 29.606 1.00 49.47 196 THR A N 1
ATOM 1475 C CA . THR A 1 196 ? -24.221 -9.637 30.144 1.00 49.47 196 THR A CA 1
ATOM 1476 C C . THR A 1 196 ? -23.288 -8.431 30.320 1.00 49.47 196 THR A C 1
ATOM 1478 O O . THR A 1 196 ? -23.769 -7.334 30.593 1.00 49.47 196 THR A O 1
ATOM 1481 N N . LYS A 1 197 ? -21.959 -8.577 30.174 1.00 51.03 197 LYS A N 1
ATOM 1482 C CA . LYS A 1 197 ? -21.007 -7.508 30.542 1.00 51.03 197 LYS A CA 1
ATOM 1483 C C . LYS A 1 197 ? -20.597 -6.567 29.407 1.00 51.03 197 LYS A C 1
ATOM 1485 O O . LYS A 1 197 ? -20.372 -5.399 29.684 1.00 51.03 197 LYS A O 1
ATOM 1490 N N . ASN A 1 198 ? -20.547 -6.973 28.143 1.00 55.44 198 ASN A N 1
ATOM 1491 C CA . ASN A 1 198 ? -20.072 -6.092 27.057 1.00 55.44 198 ASN A CA 1
ATOM 1492 C C . ASN A 1 198 ? -21.174 -5.742 26.051 1.00 55.44 198 ASN A C 1
ATOM 1494 O O . ASN A 1 198 ? -20.986 -5.900 24.847 1.00 55.44 198 ASN A O 1
ATOM 1498 N N . GLN A 1 199 ? -22.328 -5.293 26.543 1.00 66.56 199 GLN A N 1
ATOM 1499 C CA . GLN A 1 199 ? -23.392 -4.779 25.682 1.00 66.56 199 GLN A CA 1
ATOM 1500 C C . GLN A 1 199 ? -23.284 -3.258 25.568 1.00 66.56 199 GLN A C 1
ATOM 1502 O O . GLN A 1 199 ? -22.973 -2.569 26.543 1.00 66.56 199 GLN A O 1
ATOM 1507 N N . PHE A 1 200 ? -23.487 -2.763 24.350 1.00 77.50 200 PHE A N 1
ATOM 1508 C CA . PHE A 1 200 ? -23.706 -1.347 24.108 1.00 77.50 200 PHE A CA 1
ATOM 1509 C C . PHE A 1 200 ? -25.128 -1.018 24.555 1.00 77.50 200 PHE A C 1
ATOM 1511 O O . PHE A 1 200 ? -26.041 -1.802 24.303 1.00 77.50 200 PHE A O 1
ATOM 1518 N N . ASP A 1 201 ? -25.319 0.108 25.234 1.00 87.25 201 ASP A N 1
ATOM 1519 C CA . ASP A 1 201 ? -26.677 0.587 25.490 1.00 87.25 201 ASP A CA 1
ATOM 1520 C C . ASP A 1 201 ? -27.299 1.196 24.217 1.00 87.25 201 ASP A C 1
ATOM 1522 O O . ASP A 1 201 ? -26.613 1.468 23.225 1.00 87.25 201 ASP A O 1
ATOM 1526 N N . GLU A 1 202 ? -28.613 1.438 24.245 1.00 89.44 202 GLU A N 1
ATOM 1527 C CA . GLU A 1 202 ? -29.355 2.007 23.111 1.00 89.44 202 GLU A CA 1
ATOM 1528 C C . GLU A 1 202 ? -28.754 3.340 22.628 1.00 89.44 202 GLU A C 1
ATOM 1530 O O . GLU A 1 202 ? -28.706 3.626 21.428 1.00 89.44 202 GLU A O 1
ATOM 1535 N N . ARG A 1 203 ? -28.236 4.166 23.550 1.00 90.88 203 ARG A N 1
ATOM 1536 C CA . ARG A 1 203 ? -27.597 5.442 23.207 1.00 90.88 203 ARG A CA 1
ATOM 1537 C C . ARG A 1 203 ? -26.287 5.198 22.456 1.00 90.88 203 ARG A C 1
ATOM 1539 O O . ARG A 1 203 ? -26.028 5.890 21.467 1.00 90.88 203 ARG A O 1
ATOM 1546 N N . GLN A 1 204 ? -25.466 4.254 22.903 1.00 90.56 204 GLN A N 1
ATOM 1547 C CA . GLN A 1 204 ? -24.209 3.893 22.258 1.00 90.56 204 GLN A CA 1
ATOM 1548 C C . GLN A 1 204 ? -24.447 3.288 20.871 1.00 90.56 204 GLN A C 1
ATOM 1550 O O . GLN A 1 204 ? -23.743 3.651 19.928 1.00 90.56 204 GLN A O 1
ATOM 1555 N N . GLU A 1 205 ? -25.466 2.445 20.698 1.00 89.50 205 GLU A N 1
ATOM 1556 C CA . GLU A 1 205 ? -25.839 1.917 19.380 1.00 89.50 205 GLU A CA 1
ATOM 1557 C C . GLU A 1 205 ? -26.276 3.023 18.413 1.00 89.50 205 GLU A C 1
ATOM 1559 O O . GLU A 1 205 ? -25.805 3.069 17.273 1.00 89.50 205 GLU A O 1
ATOM 1564 N N . LEU A 1 206 ? -27.084 3.987 18.872 1.00 91.19 206 LEU A N 1
ATOM 1565 C CA . LEU A 1 206 ? -27.461 5.154 18.066 1.00 91.19 206 LEU A CA 1
ATOM 1566 C C . LEU A 1 206 ? -26.246 6.006 17.669 1.00 91.19 206 LEU A C 1
ATOM 1568 O O . LEU A 1 206 ? -26.165 6.493 16.537 1.00 91.19 206 LEU A O 1
ATOM 1572 N N . VAL A 1 207 ? -25.283 6.191 18.578 1.00 92.81 207 VAL A N 1
ATOM 1573 C CA . VAL A 1 207 ? -24.017 6.878 18.275 1.00 92.81 207 VAL A CA 1
ATOM 1574 C C . VAL A 1 207 ? -23.229 6.109 17.219 1.00 92.81 207 VAL A C 1
ATOM 1576 O O . VAL A 1 207 ? -22.785 6.717 16.248 1.00 92.81 207 VAL A O 1
ATOM 1579 N N . ARG A 1 208 ? -23.098 4.786 17.348 1.00 91.50 208 ARG A N 1
ATOM 1580 C CA . ARG A 1 208 ? -22.391 3.953 16.365 1.00 91.50 208 ARG A CA 1
ATOM 1581 C C . ARG A 1 208 ? -23.072 3.975 15.001 1.00 91.50 208 ARG A C 1
ATOM 1583 O O . ARG A 1 208 ? -22.376 4.087 13.997 1.00 91.50 208 ARG A O 1
ATOM 1590 N N . GLY A 1 209 ? -24.404 3.965 14.950 1.00 86.56 209 GLY A N 1
ATOM 1591 C CA . GLY A 1 209 ? -25.164 4.117 13.707 1.00 86.56 209 GLY A CA 1
ATOM 1592 C C . GLY A 1 209 ? -24.891 5.455 13.011 1.00 86.56 209 GLY A C 1
ATOM 1593 O O . GLY A 1 209 ? -24.632 5.493 11.806 1.00 86.56 209 GLY A O 1
ATOM 1594 N N . ARG A 1 210 ? -24.854 6.562 13.767 1.00 90.69 210 ARG A N 1
ATOM 1595 C CA . ARG A 1 210 ? -24.450 7.875 13.229 1.00 90.69 210 ARG A CA 1
ATOM 1596 C C . ARG A 1 210 ? -22.987 7.897 12.791 1.00 90.69 210 ARG A C 1
ATOM 1598 O O . ARG A 1 210 ? -22.686 8.409 11.718 1.00 90.69 210 ARG A O 1
ATOM 1605 N N . GLY A 1 211 ? -22.096 7.303 13.581 1.00 87.69 211 GLY A N 1
ATOM 1606 C CA . GLY A 1 211 ? -20.685 7.164 13.237 1.00 87.69 211 GLY A CA 1
ATOM 1607 C C . GLY A 1 211 ? -20.490 6.391 11.941 1.00 87.69 211 GLY A C 1
ATOM 1608 O O . GLY A 1 211 ? -19.698 6.809 11.101 1.00 87.69 211 GLY A O 1
ATOM 1609 N N . PHE A 1 212 ? -21.231 5.296 11.748 1.00 87.81 212 PHE A N 1
ATOM 1610 C CA . PHE A 1 212 ? -21.181 4.495 10.526 1.00 87.81 212 PHE A CA 1
ATOM 1611 C C . PHE A 1 212 ? -21.627 5.321 9.324 1.00 87.81 212 PHE A C 1
ATOM 1613 O O . PHE A 1 212 ? -20.946 5.324 8.305 1.00 87.81 212 PHE A O 1
ATOM 1620 N N . LYS A 1 213 ? -22.713 6.094 9.465 1.00 81.50 213 LYS A N 1
ATOM 1621 C CA . LYS A 1 213 ? -23.170 7.022 8.425 1.00 81.50 213 LYS A CA 1
ATOM 1622 C C . LYS A 1 213 ? -22.064 8.007 8.030 1.00 81.50 213 LYS A C 1
ATOM 1624 O O . LYS A 1 213 ? -21.818 8.187 6.842 1.00 81.50 213 LYS A O 1
ATOM 1629 N N . TYR A 1 214 ? -21.378 8.615 9.000 1.00 83.38 214 TYR A N 1
ATOM 1630 C CA . TYR A 1 214 ? -20.279 9.541 8.714 1.00 83.38 214 TYR A CA 1
ATOM 1631 C C . TYR A 1 214 ? -19.080 8.849 8.069 1.00 83.38 214 TYR A C 1
ATOM 1633 O O . TYR A 1 214 ? -18.609 9.323 7.043 1.00 83.38 214 TYR A O 1
ATOM 1641 N N . GLY A 1 215 ? -18.633 7.707 8.597 1.00 80.88 215 GLY A N 1
ATOM 1642 C CA . GLY A 1 215 ? -17.545 6.934 7.993 1.00 80.88 215 GLY A CA 1
ATOM 1643 C C . GLY A 1 215 ? -17.858 6.493 6.559 1.00 80.88 215 GLY A C 1
ATOM 1644 O O . GLY A 1 215 ? -17.009 6.620 5.681 1.00 80.88 215 GLY A O 1
ATOM 1645 N N . PHE A 1 216 ? -19.094 6.055 6.302 1.00 79.12 216 PHE A N 1
ATOM 1646 C CA . PHE A 1 216 ? -19.568 5.661 4.976 1.00 79.12 216 PHE A CA 1
ATOM 1647 C C . PHE A 1 216 ? -19.558 6.829 3.984 1.00 79.12 216 PHE A C 1
ATOM 1649 O O . PHE A 1 216 ? -18.992 6.703 2.902 1.00 79.12 216 PHE A O 1
ATOM 1656 N N . PHE A 1 217 ? -20.140 7.980 4.344 1.00 73.88 217 PHE A N 1
ATOM 1657 C CA . PHE A 1 217 ? -20.125 9.145 3.453 1.00 73.88 217 PHE A CA 1
ATOM 1658 C C . PHE A 1 217 ? -18.713 9.688 3.238 1.00 73.88 217 PHE A C 1
ATOM 1660 O O . PHE A 1 217 ? -18.395 10.077 2.120 1.00 73.88 217 PHE A O 1
ATOM 1667 N N . THR A 1 218 ? -17.848 9.654 4.254 1.00 82.12 218 THR A N 1
ATOM 1668 C CA . THR A 1 218 ? -16.430 9.989 4.089 1.00 82.12 218 THR A CA 1
ATOM 1669 C C . THR A 1 218 ? -15.762 9.066 3.079 1.00 82.12 218 THR A C 1
ATOM 1671 O O . THR A 1 218 ? -15.125 9.562 2.161 1.00 82.12 218 THR A O 1
ATOM 1674 N N . LEU A 1 219 ? -15.946 7.747 3.191 1.00 82.00 219 LEU A N 1
ATOM 1675 C CA . LEU A 1 219 ? -15.396 6.780 2.239 1.00 82.00 219 LEU A CA 1
ATOM 1676 C C . LEU A 1 219 ? -15.911 7.034 0.814 1.00 82.00 219 LEU A C 1
ATOM 1678 O O . LEU A 1 219 ? -15.123 7.040 -0.128 1.00 82.00 219 LEU A O 1
ATOM 1682 N N . MET A 1 220 ? -17.212 7.298 0.651 1.00 71.12 220 MET A N 1
ATOM 1683 C CA . MET A 1 220 ? -17.808 7.640 -0.648 1.00 71.12 220 MET A CA 1
ATOM 1684 C C . MET A 1 220 ? -17.196 8.911 -1.246 1.00 71.12 220 MET A C 1
ATOM 1686 O O . MET A 1 220 ? -16.860 8.931 -2.428 1.00 71.12 220 MET A O 1
ATOM 1690 N N . ILE A 1 221 ? -17.022 9.958 -0.435 1.00 73.44 221 ILE A N 1
ATOM 1691 C CA . ILE A 1 221 ? -16.390 11.213 -0.861 1.00 73.44 221 ILE A CA 1
ATOM 1692 C C . ILE A 1 221 ? -14.919 10.976 -1.208 1.00 73.44 221 ILE A C 1
ATOM 1694 O O . ILE A 1 221 ? -14.472 11.431 -2.255 1.00 73.44 221 ILE A O 1
ATOM 1698 N N . SER A 1 222 ? -14.174 10.233 -0.385 1.00 78.12 222 SER A N 1
ATOM 1699 C CA . SER A 1 222 ? -12.784 9.868 -0.666 1.00 78.12 222 SER A CA 1
ATOM 1700 C C . SER A 1 222 ? -12.669 9.128 -1.996 1.00 78.12 222 SER A C 1
ATOM 1702 O O . SER A 1 222 ? -11.852 9.514 -2.820 1.00 78.12 222 SER A O 1
ATOM 1704 N N . ASN A 1 223 ? -13.529 8.144 -2.263 1.00 79.56 223 ASN A N 1
ATOM 1705 C CA . ASN A 1 223 ? -13.543 7.440 -3.546 1.00 79.56 223 ASN A CA 1
ATOM 1706 C C . ASN A 1 223 ? -13.903 8.352 -4.723 1.00 79.56 223 ASN A C 1
ATOM 1708 O O . ASN A 1 223 ? -13.288 8.238 -5.778 1.00 79.56 223 ASN A O 1
ATOM 1712 N N . ALA A 1 224 ? -14.846 9.282 -4.553 1.00 68.69 224 ALA A N 1
ATOM 1713 C CA . ALA A 1 224 ? -15.165 10.266 -5.585 1.00 68.69 224 ALA A CA 1
ATOM 1714 C C . ALA A 1 224 ? -13.974 11.195 -5.881 1.00 68.69 224 ALA A C 1
ATOM 1716 O O . ALA A 1 224 ? -13.700 11.482 -7.043 1.00 68.69 224 ALA A O 1
ATOM 1717 N N . VAL A 1 225 ? -13.232 11.618 -4.850 1.00 76.06 225 VAL A N 1
ATOM 1718 C CA . VAL A 1 225 ? -11.995 12.398 -5.008 1.00 76.06 225 VAL A CA 1
ATOM 1719 C C . VAL A 1 225 ? -10.926 11.578 -5.726 1.00 76.06 225 VAL A C 1
ATOM 1721 O O . VAL A 1 225 ? -10.326 12.079 -6.668 1.00 76.06 225 VAL A O 1
ATOM 1724 N N . LEU A 1 226 ? -10.712 10.318 -5.340 1.00 80.38 226 LEU A N 1
ATOM 1725 C CA . LEU A 1 226 ? -9.746 9.434 -6.002 1.00 80.38 226 LEU A CA 1
ATOM 1726 C C . LEU A 1 226 ? -10.096 9.206 -7.476 1.00 80.38 226 LEU A C 1
ATOM 1728 O O . LEU A 1 226 ? -9.216 9.259 -8.330 1.00 80.38 226 LEU A O 1
ATOM 1732 N N . LEU A 1 227 ? -11.381 9.012 -7.783 1.00 73.06 227 LEU A N 1
ATOM 1733 C CA . LEU A 1 227 ? -11.866 8.913 -9.157 1.00 73.06 227 LEU A CA 1
ATOM 1734 C C . LEU A 1 227 ? -11.611 10.210 -9.933 1.00 73.06 227 LEU A C 1
ATOM 1736 O O . LEU A 1 227 ? -11.162 10.159 -11.072 1.00 73.06 227 LEU A O 1
ATOM 1740 N N . PHE A 1 228 ? -11.863 11.366 -9.320 1.00 66.75 228 PHE A N 1
ATOM 1741 C CA . PHE A 1 228 ? -11.610 12.661 -9.944 1.00 66.75 228 PHE A CA 1
ATOM 1742 C C . PHE A 1 228 ? -10.117 12.893 -10.213 1.00 66.75 228 PHE A C 1
ATOM 1744 O O . PHE A 1 228 ? -9.761 13.322 -11.304 1.00 66.75 228 PHE A O 1
ATOM 1751 N N . LEU A 1 229 ? -9.237 12.547 -9.267 1.00 73.31 229 LEU A N 1
ATOM 1752 C CA . LEU A 1 229 ? -7.784 12.606 -9.462 1.00 73.31 229 LEU A CA 1
ATOM 1753 C C . LEU A 1 229 ? -7.325 11.685 -10.594 1.00 73.31 229 LEU A C 1
ATOM 1755 O O . LEU A 1 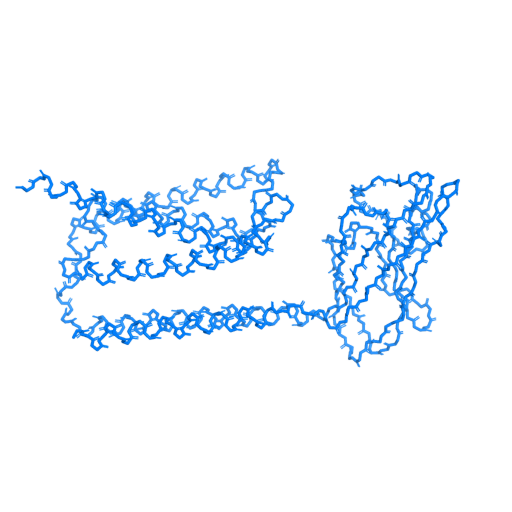229 ? -6.476 12.084 -11.383 1.00 73.31 229 LEU A O 1
ATOM 1759 N N . LYS A 1 230 ? -7.928 10.494 -10.711 1.00 73.12 230 LYS A N 1
ATOM 1760 C CA . LYS A 1 230 ? -7.668 9.572 -11.822 1.00 73.12 230 LYS A CA 1
ATOM 1761 C C . LYS A 1 230 ? -8.093 10.160 -13.170 1.00 73.12 230 LYS A C 1
ATOM 1763 O O . LYS A 1 230 ? -7.350 10.033 -14.129 1.00 73.12 230 LYS A O 1
ATOM 1768 N N . ILE A 1 231 ? -9.255 10.816 -13.244 1.00 67.25 231 ILE A N 1
ATOM 1769 C CA . ILE A 1 231 ? -9.726 11.500 -14.467 1.00 67.25 231 ILE A CA 1
ATOM 1770 C C . ILE A 1 231 ? -8.790 12.651 -14.863 1.00 67.25 231 ILE A C 1
ATOM 1772 O O . ILE A 1 231 ? -8.638 12.932 -16.044 1.00 67.25 231 ILE A O 1
ATOM 1776 N N . LEU A 1 232 ? -8.179 13.319 -13.883 1.00 68.19 232 LEU A N 1
ATOM 1777 C CA . LEU A 1 232 ? -7.199 14.383 -14.110 1.00 68.19 232 LEU A CA 1
ATOM 1778 C C . LEU A 1 232 ? -5.769 13.869 -14.330 1.00 68.19 232 LEU A C 1
ATOM 1780 O O . LEU A 1 232 ? -4.856 14.688 -14.373 1.00 68.19 232 LEU A O 1
ATOM 1784 N N . GLU A 1 233 ? -5.570 12.550 -14.404 1.00 76.38 233 GLU A N 1
ATOM 1785 C CA . GLU A 1 233 ? -4.254 11.921 -14.583 1.00 76.38 233 GLU A CA 1
ATOM 1786 C C . GLU A 1 233 ? -3.225 12.369 -13.529 1.00 76.38 233 GLU A C 1
ATOM 1788 O O . GLU A 1 233 ? -2.030 12.447 -13.789 1.00 76.38 233 GLU A O 1
ATOM 1793 N N . ILE A 1 234 ? -3.681 12.662 -12.304 1.00 74.50 234 ILE A N 1
ATOM 1794 C CA . ILE A 1 234 ? -2.805 13.033 -11.187 1.00 74.50 234 ILE A CA 1
ATOM 1795 C C . ILE A 1 234 ? -2.382 11.748 -10.459 1.00 74.50 234 ILE A C 1
ATOM 1797 O O . ILE A 1 234 ? -3.216 11.138 -9.771 1.00 74.50 234 ILE A O 1
ATOM 1801 N N . PRO A 1 235 ? -1.105 11.331 -10.546 1.00 75.88 235 PRO A N 1
ATOM 1802 C CA . PRO A 1 235 ? -0.654 10.048 -10.022 1.00 75.88 235 PRO A CA 1
ATOM 1803 C C . PRO A 1 235 ? -0.426 10.133 -8.506 1.00 75.88 235 PRO A C 1
ATOM 1805 O O . PRO A 1 235 ? 0.685 10.334 -8.028 1.00 75.88 235 PRO A O 1
ATOM 1808 N N . LEU A 1 236 ? -1.499 10.006 -7.717 1.00 79.69 236 LEU A N 1
ATOM 1809 C CA . LEU A 1 236 ? -1.398 10.010 -6.250 1.00 79.69 236 LEU A CA 1
ATOM 1810 C C . LEU A 1 236 ? -0.999 8.636 -5.679 1.00 79.69 236 LEU A C 1
ATOM 1812 O O . LEU A 1 236 ? -0.294 8.560 -4.673 1.00 79.69 236 LEU A O 1
ATOM 1816 N N . PHE A 1 237 ? -1.449 7.551 -6.308 1.00 83.44 237 PHE A N 1
ATOM 1817 C CA . PHE A 1 237 ? -1.193 6.169 -5.896 1.00 83.44 237 PHE A CA 1
ATOM 1818 C C . PHE A 1 237 ? -0.734 5.355 -7.100 1.00 83.44 237 PHE A C 1
ATOM 1820 O O . PHE A 1 237 ? -1.309 5.510 -8.175 1.00 83.44 237 PHE A O 1
ATOM 1827 N N . SER A 1 238 ? 0.269 4.491 -6.916 1.00 78.25 238 SER A N 1
ATOM 1828 C CA . SER A 1 238 ? 0.827 3.695 -8.018 1.00 78.25 238 SER A CA 1
ATOM 1829 C C . SER A 1 238 ? -0.155 2.640 -8.529 1.00 78.25 238 SER A C 1
ATOM 1831 O O . SER A 1 238 ? -0.098 2.244 -9.686 1.00 78.25 238 SER A O 1
ATOM 1833 N N . ASN A 1 239 ? -1.090 2.198 -7.681 1.00 79.44 239 ASN A N 1
ATOM 1834 C CA . ASN A 1 239 ? -2.129 1.253 -8.060 1.00 79.44 239 ASN A CA 1
ATOM 1835 C C . ASN A 1 239 ? -3.460 1.504 -7.319 1.00 79.44 239 ASN A C 1
ATOM 1837 O O . ASN A 1 239 ? -3.553 2.256 -6.340 1.00 79.44 239 ASN A O 1
ATOM 1841 N N . MET A 1 240 ? -4.525 0.857 -7.800 1.00 77.25 240 MET A N 1
ATOM 1842 C CA . MET A 1 240 ? -5.881 1.015 -7.258 1.00 77.25 240 MET A CA 1
ATOM 1843 C C . MET A 1 240 ? -6.032 0.442 -5.840 1.00 77.25 240 MET A C 1
ATOM 1845 O O . MET A 1 240 ? -6.834 0.943 -5.053 1.00 77.25 240 MET A O 1
ATOM 1849 N N . GLU A 1 241 ? -5.253 -0.577 -5.487 1.00 78.31 241 GLU A N 1
ATOM 1850 C CA . GLU A 1 241 ? -5.321 -1.263 -4.193 1.00 78.31 241 GLU A CA 1
ATOM 1851 C C . GLU A 1 241 ? -4.924 -0.327 -3.047 1.00 78.31 241 GLU A C 1
ATOM 1853 O O . GLU A 1 241 ? -5.591 -0.278 -2.006 1.00 78.31 241 GLU A O 1
ATOM 1858 N N . VAL A 1 242 ? -3.872 0.472 -3.253 1.00 82.75 242 VAL A N 1
ATOM 1859 C CA . VAL A 1 242 ? -3.410 1.467 -2.278 1.00 82.75 242 VAL A CA 1
ATOM 1860 C C . VAL A 1 242 ? -4.424 2.590 -2.135 1.00 82.75 242 VAL A C 1
ATOM 1862 O O . VAL A 1 242 ? -4.764 2.965 -1.011 1.00 82.75 242 VAL A O 1
ATOM 1865 N N . ALA A 1 243 ? -4.974 3.069 -3.252 1.00 84.19 243 ALA A N 1
ATOM 1866 C CA . ALA A 1 243 ? -6.008 4.098 -3.253 1.00 84.19 243 ALA A CA 1
ATOM 1867 C C . ALA A 1 243 ? -7.257 3.646 -2.469 1.00 84.19 243 ALA A C 1
ATOM 1869 O O . ALA A 1 243 ? -7.748 4.360 -1.588 1.00 84.19 243 ALA A O 1
ATOM 1870 N N . MET A 1 244 ? -7.735 2.423 -2.721 1.00 84.12 244 MET A N 1
ATOM 1871 C CA . MET A 1 244 ? -8.864 1.842 -1.991 1.00 84.12 244 MET A CA 1
ATOM 1872 C C . MET A 1 244 ? -8.545 1.672 -0.506 1.00 84.12 244 MET A C 1
ATOM 1874 O O . MET A 1 244 ? -9.360 2.038 0.343 1.00 84.12 244 MET A O 1
ATOM 1878 N N . THR A 1 245 ? -7.353 1.179 -0.171 1.00 85.62 245 THR A N 1
ATOM 1879 C CA . THR A 1 245 ? -6.946 1.001 1.226 1.00 85.62 245 THR A CA 1
ATOM 1880 C C . THR A 1 245 ? -6.890 2.337 1.966 1.00 85.62 245 THR A C 1
ATOM 1882 O O . THR A 1 245 ? -7.449 2.458 3.058 1.00 85.62 245 THR A O 1
ATOM 1885 N N . ALA A 1 246 ? -6.316 3.374 1.351 1.00 87.06 246 ALA A N 1
ATOM 1886 C CA . ALA A 1 246 ? -6.301 4.725 1.902 1.00 87.06 246 ALA A CA 1
ATOM 1887 C C . ALA A 1 246 ? -7.726 5.258 2.145 1.00 87.06 246 ALA A C 1
ATOM 1889 O O . ALA A 1 246 ? -8.009 5.784 3.223 1.00 87.06 246 ALA A O 1
ATOM 1890 N N . SER A 1 247 ? -8.656 5.054 1.202 1.00 85.31 247 SER A N 1
ATOM 1891 C CA . SER A 1 247 ? -10.059 5.474 1.359 1.00 85.31 247 SER A CA 1
ATOM 1892 C C . SER A 1 247 ? -10.752 4.808 2.560 1.00 85.31 247 SER A C 1
ATOM 1894 O O . SER A 1 247 ? -11.454 5.470 3.332 1.00 85.31 247 SER A O 1
ATOM 1896 N N . ILE A 1 248 ? -10.502 3.509 2.770 1.00 90.19 248 ILE A N 1
ATOM 1897 C CA . ILE A 1 248 ? -11.050 2.740 3.892 1.00 90.19 248 ILE A CA 1
ATOM 1898 C C . ILE A 1 248 ? -10.483 3.267 5.205 1.00 90.19 248 ILE A C 1
ATOM 1900 O O . ILE A 1 248 ? -11.240 3.510 6.146 1.00 90.19 248 ILE A O 1
ATOM 1904 N N . ILE A 1 249 ? -9.169 3.490 5.262 1.00 89.44 249 ILE A N 1
ATOM 1905 C CA . ILE A 1 249 ? -8.482 4.018 6.443 1.00 89.44 249 ILE A CA 1
ATOM 1906 C C . ILE A 1 249 ? -9.083 5.365 6.862 1.00 89.44 249 ILE A C 1
ATOM 1908 O O . ILE A 1 249 ? -9.369 5.570 8.045 1.00 89.44 249 ILE A O 1
ATOM 1912 N N . VAL A 1 250 ? -9.346 6.268 5.913 1.00 85.62 250 VAL A N 1
ATOM 1913 C CA . VAL A 1 250 ? -9.969 7.570 6.199 1.00 85.62 250 VAL A CA 1
ATOM 1914 C C . VAL A 1 250 ? -11.398 7.395 6.732 1.00 85.62 250 VAL A C 1
ATOM 1916 O O . VAL A 1 250 ? -11.748 7.979 7.763 1.00 85.62 250 VAL A O 1
ATOM 1919 N N . GLY A 1 251 ? -12.216 6.549 6.097 1.00 85.31 251 GLY A N 1
ATOM 1920 C CA . GLY A 1 251 ? -13.584 6.265 6.549 1.00 85.31 251 GLY A CA 1
ATOM 1921 C C . GLY A 1 251 ? -13.641 5.663 7.959 1.00 85.31 251 GLY A C 1
ATOM 1922 O O . GLY A 1 251 ? -14.405 6.127 8.813 1.00 85.31 251 GLY A O 1
ATOM 1923 N N . VAL A 1 252 ? -12.784 4.676 8.239 1.00 92.06 252 VAL A N 1
ATOM 1924 C CA . VAL A 1 252 ? -12.656 4.039 9.561 1.00 92.06 252 VAL A CA 1
ATOM 1925 C C . VAL A 1 252 ? -12.169 5.039 10.610 1.00 92.06 252 VAL A C 1
ATOM 1927 O O . VAL A 1 252 ? -12.699 5.057 11.723 1.00 92.06 252 VAL A O 1
ATOM 1930 N N . SER A 1 253 ? -11.222 5.914 10.259 1.00 89.56 253 SER A N 1
ATOM 1931 C CA . SER A 1 253 ? -10.721 6.966 11.153 1.00 89.56 253 SER A CA 1
ATOM 1932 C C . SER A 1 253 ? -11.838 7.913 11.593 1.00 89.56 253 SER A C 1
ATOM 1934 O O . SER A 1 253 ? -11.951 8.220 12.782 1.00 89.56 253 SER A O 1
ATOM 1936 N N . VAL A 1 254 ? -12.702 8.341 10.664 1.00 90.31 254 VAL A N 1
ATOM 1937 C CA . VAL A 1 254 ? -13.855 9.203 10.974 1.00 90.31 254 VAL A CA 1
ATOM 1938 C C . VAL A 1 254 ? -14.871 8.476 11.849 1.00 90.31 254 VAL A C 1
ATOM 1940 O O . VAL A 1 254 ? -15.304 9.028 12.864 1.00 90.31 254 VAL A O 1
ATOM 1943 N N . PHE A 1 255 ? -15.216 7.230 11.505 1.00 93.25 255 PHE A N 1
ATOM 1944 C CA . PHE A 1 255 ? -16.106 6.398 12.317 1.00 93.25 255 PHE A CA 1
ATOM 1945 C C . PHE A 1 255 ? -15.599 6.281 13.760 1.00 93.25 255 PHE A C 1
ATOM 1947 O O . PHE A 1 255 ? -16.337 6.571 14.707 1.00 93.25 255 PHE A O 1
ATOM 1954 N N . ALA A 1 256 ? -14.335 5.880 13.922 1.00 90.62 256 ALA A N 1
ATOM 1955 C CA . ALA A 1 256 ? -13.718 5.667 15.221 1.00 90.62 256 ALA A CA 1
ATOM 1956 C C . ALA A 1 256 ? -13.690 6.968 16.026 1.00 90.62 256 ALA A C 1
ATOM 1958 O O . ALA A 1 256 ? -14.176 6.999 17.155 1.00 90.62 256 ALA A O 1
ATOM 1959 N N . SER A 1 257 ? -13.209 8.055 15.419 1.00 91.88 257 SER A N 1
ATOM 1960 C CA . SER A 1 257 ? -13.102 9.364 16.069 1.00 91.88 257 SER A CA 1
ATOM 1961 C C . SER A 1 257 ? -14.459 9.877 16.544 1.00 91.88 257 SER A C 1
ATOM 1963 O O . SER A 1 257 ? -14.591 10.309 17.689 1.00 91.88 257 SER A O 1
ATOM 1965 N N . TYR A 1 258 ? -15.495 9.766 15.705 1.00 92.62 258 TYR A N 1
ATOM 1966 C CA . TYR A 1 258 ? -16.848 10.166 16.081 1.00 92.62 258 TYR A CA 1
ATOM 1967 C C . TYR A 1 258 ? -17.385 9.331 17.247 1.00 92.62 258 TYR A C 1
ATOM 1969 O O . TYR A 1 258 ? -17.921 9.883 18.210 1.00 92.62 258 TYR A O 1
ATOM 1977 N N . CYS A 1 259 ? -17.233 8.007 17.181 1.00 92.44 259 CYS A N 1
ATOM 1978 C CA . CYS A 1 259 ? -17.713 7.120 18.236 1.00 92.44 259 CYS A CA 1
ATOM 1979 C C . CYS A 1 259 ? -16.972 7.359 19.556 1.00 92.44 259 CYS A C 1
ATOM 1981 O O . CYS A 1 259 ? -17.598 7.304 20.610 1.00 92.44 259 CYS A O 1
ATOM 1983 N N . ILE A 1 260 ? -15.668 7.654 19.519 1.00 90.44 260 ILE A N 1
ATOM 1984 C CA . ILE A 1 260 ? -14.879 7.971 20.717 1.00 90.44 260 ILE A CA 1
ATOM 1985 C C . ILE A 1 260 ? -15.385 9.263 21.344 1.00 90.44 260 ILE A C 1
ATOM 1987 O O . ILE A 1 260 ? -15.661 9.313 22.539 1.00 90.44 260 ILE A O 1
ATOM 1991 N N . TRP A 1 261 ? -15.549 10.300 20.524 1.00 90.38 261 TRP A N 1
ATOM 1992 C CA . TRP A 1 261 ? -15.952 11.617 21.000 1.00 90.38 261 TRP A CA 1
ATOM 1993 C C . TRP A 1 261 ? -17.348 11.628 21.635 1.00 90.38 261 TRP A C 1
ATOM 1995 O O . TRP A 1 261 ? -17.621 12.435 22.522 1.00 90.38 261 TRP A O 1
ATOM 2005 N N . ASN A 1 262 ? -18.223 10.723 21.188 1.00 91.25 262 ASN A N 1
ATOM 2006 C CA . ASN A 1 262 ? -19.617 10.620 21.621 1.00 91.25 262 ASN A CA 1
ATOM 2007 C C . ASN A 1 262 ? -19.888 9.400 22.520 1.00 91.25 262 ASN A C 1
ATOM 2009 O O . ASN A 1 262 ? -21.042 8.989 22.648 1.00 91.25 262 ASN A O 1
ATOM 2013 N N . ASP A 1 263 ? -18.845 8.819 23.122 1.00 90.12 263 ASP A N 1
ATOM 2014 C CA . ASP A 1 263 ? -18.934 7.727 24.104 1.00 90.12 263 ASP A CA 1
ATOM 2015 C C . ASP A 1 263 ? -19.595 6.431 23.584 1.00 90.12 263 ASP A C 1
ATOM 2017 O O . ASP A 1 263 ? -20.076 5.607 24.359 1.00 90.12 263 ASP A O 1
ATOM 2021 N N . GLY A 1 264 ? -19.593 6.222 22.263 1.00 87.94 264 GLY A N 1
ATOM 2022 C CA . GLY A 1 264 ? -20.123 5.029 21.590 1.00 87.94 264 GLY A CA 1
ATOM 2023 C C . GLY A 1 264 ? -19.056 4.037 21.116 1.00 87.94 264 GLY A C 1
ATOM 2024 O O . GLY A 1 264 ? -19.402 3.038 20.494 1.00 87.94 264 GLY A O 1
ATOM 2025 N N . TYR A 1 265 ? -17.765 4.308 21.346 1.00 85.81 265 TYR A N 1
ATOM 2026 C CA . TYR A 1 265 ? -16.678 3.439 20.869 1.00 85.81 265 TYR A CA 1
ATOM 2027 C C . TYR A 1 265 ? -16.433 2.214 21.757 1.00 85.81 265 TYR A C 1
ATOM 2029 O O . TYR A 1 265 ? -16.248 1.119 21.237 1.00 85.81 265 TYR A O 1
ATOM 2037 N N . PHE A 1 266 ? -16.431 2.391 23.081 1.00 84.38 266 PHE A N 1
ATOM 2038 C CA . PHE A 1 266 ? -16.179 1.316 24.048 1.00 84.38 266 PHE A CA 1
ATOM 2039 C C . PHE A 1 266 ? -17.492 0.788 24.623 1.00 84.38 266 PHE A C 1
ATOM 2041 O O . PHE A 1 266 ? -18.345 1.586 25.020 1.00 84.38 266 PHE A O 1
ATOM 2048 N N . ALA A 1 267 ? -17.632 -0.533 24.742 1.00 77.69 267 ALA A N 1
ATOM 2049 C CA . ALA A 1 267 ? -18.756 -1.113 25.477 1.00 77.69 267 ALA A CA 1
ATOM 2050 C C . ALA A 1 267 ? -18.643 -0.827 26.991 1.00 77.69 267 ALA A C 1
ATOM 2052 O O . ALA A 1 267 ? -17.550 -0.585 27.514 1.00 77.69 267 ALA A O 1
ATOM 2053 N N . LEU A 1 268 ? -19.772 -0.882 27.710 1.00 64.19 268 LEU A N 1
ATOM 2054 C CA . LEU A 1 268 ? -19.890 -0.445 29.111 1.00 64.19 268 LEU A CA 1
ATOM 2055 C C . LEU A 1 268 ? -18.872 -1.078 30.081 1.00 64.19 268 LEU A C 1
ATOM 2057 O O . LEU A 1 268 ? -18.393 -0.388 30.978 1.00 64.19 268 LEU A O 1
ATOM 2061 N N . ASN A 1 269 ? -18.487 -2.348 29.897 1.00 65.94 269 ASN A N 1
ATOM 2062 C CA . ASN A 1 269 ? -17.478 -3.018 30.739 1.00 65.94 269 ASN A CA 1
ATOM 2063 C C . ASN A 1 269 ? -16.191 -3.390 29.986 1.00 65.94 269 ASN A C 1
ATOM 2065 O O . ASN A 1 269 ? -15.441 -4.283 30.400 1.00 65.94 269 ASN A O 1
ATOM 2069 N N . GLU A 1 270 ? -15.905 -2.702 28.883 1.00 70.06 270 GLU A N 1
ATOM 2070 C CA . GLU A 1 270 ? -14.728 -2.992 28.083 1.00 70.06 270 GLU A CA 1
ATOM 2071 C C . GLU A 1 270 ? -13.449 -2.422 28.710 1.00 70.06 270 GLU A C 1
ATOM 2073 O O . GLU A 1 270 ? -13.387 -1.292 29.203 1.00 70.06 270 GLU A O 1
ATOM 2078 N N . ASN A 1 271 ? -12.373 -3.212 28.690 1.00 71.25 271 ASN A N 1
ATOM 2079 C CA . ASN A 1 271 ? -11.100 -2.795 29.264 1.00 71.25 271 ASN A CA 1
ATOM 2080 C C . ASN A 1 271 ? -10.373 -1.817 28.327 1.00 71.25 271 ASN A C 1
ATOM 2082 O O . ASN A 1 271 ? -9.532 -2.221 27.518 1.00 71.25 271 ASN A O 1
ATOM 2086 N N . ARG A 1 272 ? -10.652 -0.519 28.501 1.00 73.00 272 ARG A N 1
ATOM 2087 C CA . ARG A 1 272 ? -10.052 0.594 27.740 1.00 73.00 272 ARG A CA 1
ATOM 2088 C C . ARG A 1 272 ? -8.523 0.515 27.666 1.00 73.00 272 ARG A C 1
ATOM 2090 O O . ARG A 1 272 ? -7.949 0.755 26.609 1.00 73.00 272 ARG A O 1
ATOM 2097 N N . LYS A 1 273 ? -7.849 0.116 28.756 1.00 72.19 273 LYS A N 1
ATOM 2098 C CA . LYS A 1 273 ? -6.378 -0.008 28.789 1.00 72.19 273 LYS A CA 1
ATOM 2099 C C . LYS A 1 273 ? -5.872 -1.104 27.851 1.00 72.19 273 LYS A C 1
ATOM 2101 O O . LYS A 1 273 ? -4.852 -0.915 27.202 1.00 72.19 273 LYS A O 1
ATOM 2106 N N . SER A 1 274 ? -6.575 -2.234 27.762 1.00 69.19 274 SER A N 1
ATOM 2107 C CA . SER A 1 274 ? -6.186 -3.336 26.871 1.00 69.19 274 SER A CA 1
ATOM 2108 C C . SER A 1 274 ? -6.304 -2.948 25.396 1.00 69.19 274 SER A C 1
ATOM 2110 O O . SER A 1 274 ? -5.410 -3.269 24.619 1.00 69.19 274 SER A O 1
ATOM 2112 N N . LEU A 1 275 ? -7.376 -2.243 25.019 1.00 69.88 275 LEU A N 1
ATOM 2113 C CA . LEU A 1 275 ? -7.570 -1.742 23.653 1.00 69.88 275 LEU A CA 1
ATOM 2114 C C . LEU A 1 275 ? -6.556 -0.655 23.289 1.00 69.88 275 LEU A C 1
ATOM 2116 O O . LEU A 1 275 ? -5.980 -0.701 22.208 1.00 69.88 275 LEU A O 1
ATOM 2120 N N . LEU A 1 276 ? -6.275 0.272 24.210 1.00 75.38 276 LEU A N 1
AT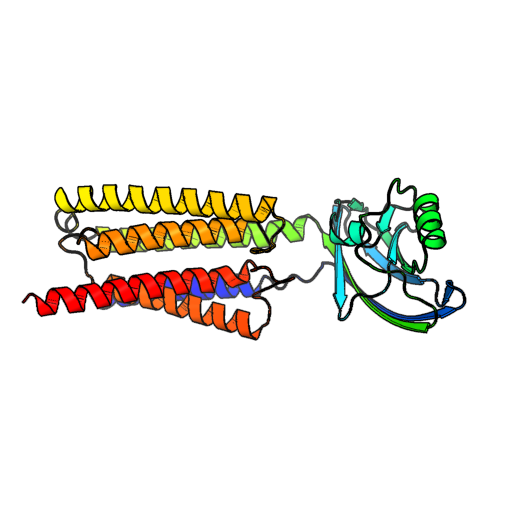OM 2121 C CA . LEU A 1 276 ? -5.247 1.299 24.019 1.00 75.38 276 LEU A CA 1
ATOM 2122 C C . LEU A 1 276 ? -3.862 0.691 23.779 1.00 75.38 276 LEU A C 1
ATOM 2124 O O . LEU A 1 276 ? -3.168 1.103 22.855 1.00 75.38 276 LEU A O 1
ATOM 2128 N N . ILE A 1 277 ? -3.471 -0.310 24.577 1.00 74.75 277 ILE A N 1
ATOM 2129 C CA . ILE A 1 277 ? -2.201 -1.023 24.380 1.00 74.75 277 ILE A CA 1
ATOM 2130 C C . ILE A 1 277 ? -2.189 -1.720 23.015 1.00 74.75 277 ILE A C 1
ATOM 2132 O O . ILE A 1 277 ? -1.182 -1.666 22.316 1.00 74.75 277 ILE A O 1
ATOM 2136 N N . MET A 1 278 ? -3.299 -2.347 22.616 1.00 73.56 278 MET A N 1
ATOM 2137 C CA . MET A 1 278 ? -3.406 -3.028 21.325 1.00 73.56 278 MET A CA 1
ATOM 2138 C C . MET A 1 278 ? -3.242 -2.055 20.149 1.00 73.56 278 MET A C 1
ATOM 2140 O O . MET A 1 278 ? -2.421 -2.305 19.271 1.00 73.56 278 MET A O 1
ATOM 2144 N N . PHE A 1 279 ? -3.962 -0.932 20.146 1.00 77.75 279 PHE A N 1
ATOM 2145 C CA . PHE A 1 279 ? -3.832 0.094 19.107 1.00 77.75 279 PHE A CA 1
ATOM 2146 C C . PHE A 1 279 ? -2.444 0.726 19.086 1.00 77.75 279 PHE A C 1
ATOM 2148 O O . PHE A 1 279 ? -1.883 0.913 18.011 1.00 77.75 279 PHE A O 1
ATOM 2155 N N . GLY A 1 280 ? -1.862 0.987 20.260 1.00 79.06 280 GLY A N 1
ATOM 2156 C CA . GLY A 1 280 ? -0.495 1.488 20.371 1.00 79.06 280 GLY A CA 1
ATOM 2157 C C . GLY A 1 280 ? 0.532 0.522 19.779 1.00 79.06 280 GLY A C 1
ATOM 2158 O O . GLY A 1 280 ? 1.400 0.949 19.027 1.00 79.06 280 GLY A O 1
ATOM 2159 N N . LEU A 1 281 ? 0.408 -0.781 20.056 1.00 78.88 281 LEU A N 1
ATOM 2160 C CA . LEU A 1 281 ? 1.295 -1.804 19.493 1.00 78.88 281 LEU A CA 1
ATOM 2161 C C . LEU A 1 281 ? 1.147 -1.916 17.973 1.00 78.88 281 LEU A C 1
ATOM 2163 O O . LEU A 1 281 ? 2.152 -1.886 17.269 1.00 78.88 281 LEU A O 1
ATOM 2167 N N . ILE A 1 282 ? -0.083 -2.018 17.458 1.00 80.44 282 ILE A N 1
ATOM 2168 C CA . ILE A 1 282 ? -0.322 -2.140 16.010 1.00 80.44 282 ILE A CA 1
ATOM 2169 C C . ILE A 1 282 ? 0.164 -0.881 15.281 1.00 80.44 282 ILE A C 1
ATOM 2171 O O . ILE A 1 282 ? 0.847 -0.998 14.263 1.00 80.44 282 ILE A O 1
ATOM 2175 N N . GLY A 1 283 ? -0.138 0.306 15.816 1.00 83.56 283 GLY A N 1
ATOM 2176 C CA . GLY A 1 283 ? 0.329 1.579 15.274 1.00 83.56 283 GLY A CA 1
ATOM 2177 C C . GLY A 1 283 ? 1.854 1.685 15.270 1.00 83.56 283 GLY A C 1
ATOM 2178 O O . GLY A 1 283 ? 2.436 1.997 14.237 1.00 83.56 283 GLY A O 1
ATOM 2179 N N . ALA A 1 284 ? 2.519 1.347 16.379 1.00 83.62 284 ALA A N 1
ATOM 2180 C CA . ALA A 1 284 ? 3.978 1.384 16.475 1.00 83.62 284 ALA A CA 1
ATOM 2181 C C . ALA A 1 284 ? 4.660 0.402 15.510 1.00 83.62 284 ALA A C 1
ATOM 2183 O O . ALA A 1 284 ? 5.654 0.753 14.884 1.00 83.62 284 ALA A O 1
ATOM 2184 N N . LEU A 1 285 ? 4.120 -0.808 15.346 1.00 83.12 285 LEU A N 1
ATOM 2185 C CA . LEU A 1 285 ? 4.651 -1.789 14.396 1.00 83.12 285 LEU A CA 1
ATOM 2186 C C . LEU A 1 285 ? 4.531 -1.301 12.951 1.00 83.12 285 LEU A C 1
ATOM 2188 O O . LEU A 1 285 ? 5.512 -1.320 12.211 1.00 83.12 285 LEU A O 1
ATOM 2192 N N . ASN A 1 286 ? 3.350 -0.805 12.574 1.00 87.00 286 ASN A N 1
ATOM 2193 C CA . ASN A 1 286 ? 3.123 -0.202 11.262 1.00 87.00 286 ASN A CA 1
ATOM 2194 C C . ASN A 1 286 ? 4.043 1.007 11.033 1.00 87.00 286 ASN A C 1
ATOM 2196 O O . ASN A 1 286 ? 4.549 1.197 9.931 1.00 87.00 286 ASN A O 1
ATOM 2200 N N . LEU A 1 287 ? 4.317 1.792 12.080 1.00 86.38 287 LEU A N 1
ATOM 2201 C CA . LEU A 1 287 ? 5.257 2.905 12.012 1.00 86.38 287 LEU A CA 1
ATOM 2202 C C . LEU A 1 287 ? 6.691 2.433 11.760 1.00 86.38 287 LEU A C 1
ATOM 2204 O O . LEU A 1 287 ? 7.356 2.998 10.904 1.00 86.38 287 LEU A O 1
ATOM 2208 N N . VAL A 1 288 ? 7.164 1.403 12.469 1.00 84.00 288 VAL A N 1
ATOM 2209 C CA . VAL A 1 288 ? 8.519 0.854 12.280 1.00 84.00 288 VAL A CA 1
ATOM 2210 C C . VAL A 1 288 ? 8.694 0.318 10.862 1.00 84.00 288 VAL A C 1
ATOM 2212 O O . VAL A 1 288 ? 9.681 0.646 10.209 1.00 84.00 288 VAL A O 1
ATOM 2215 N N . ILE A 1 289 ? 7.720 -0.448 10.360 1.00 81.06 289 ILE A N 1
ATOM 2216 C CA . ILE A 1 289 ? 7.739 -0.961 8.983 1.00 81.06 289 ILE A CA 1
ATOM 2217 C C . ILE A 1 289 ? 7.709 0.201 7.987 1.00 81.06 289 ILE A C 1
ATOM 2219 O O . ILE A 1 289 ? 8.499 0.238 7.049 1.00 81.06 289 ILE A O 1
ATOM 2223 N N . GLY A 1 290 ? 6.832 1.180 8.215 1.00 82.25 290 GLY A N 1
ATOM 2224 C CA . GLY A 1 290 ? 6.730 2.369 7.382 1.00 82.25 290 GLY A CA 1
ATOM 2225 C C . GLY A 1 290 ? 8.035 3.164 7.323 1.00 82.25 290 GLY A C 1
ATOM 2226 O O . GLY A 1 290 ? 8.478 3.509 6.237 1.00 82.25 290 GLY A O 1
ATOM 2227 N N . ILE A 1 291 ? 8.690 3.396 8.464 1.00 84.31 291 ILE A N 1
ATOM 2228 C CA . ILE A 1 291 ? 10.003 4.054 8.541 1.00 84.31 291 ILE A CA 1
ATOM 2229 C C . ILE A 1 291 ? 11.073 3.235 7.808 1.00 84.31 291 ILE A C 1
ATOM 2231 O O . ILE A 1 291 ? 11.878 3.810 7.081 1.00 84.31 291 ILE A O 1
ATOM 2235 N N . GLY A 1 292 ? 11.061 1.907 7.947 1.00 76.69 292 GLY A N 1
ATOM 2236 C CA . GLY A 1 292 ? 11.941 1.024 7.178 1.00 76.69 292 GLY A CA 1
ATOM 2237 C C . GLY A 1 292 ? 11.763 1.206 5.670 1.00 76.69 292 GLY A C 1
ATOM 2238 O O . GLY A 1 292 ? 12.745 1.391 4.956 1.00 76.69 292 GLY A O 1
ATOM 2239 N N . ASN A 1 293 ? 10.515 1.261 5.199 1.00 79.12 293 ASN A N 1
ATOM 2240 C CA . ASN A 1 293 ? 10.207 1.506 3.789 1.00 79.12 293 ASN A CA 1
ATOM 2241 C C . ASN A 1 293 ? 10.633 2.912 3.331 1.00 79.12 293 ASN A C 1
ATOM 2243 O O . ASN A 1 293 ? 11.073 3.057 2.193 1.00 79.12 293 ASN A O 1
ATOM 2247 N N . ILE A 1 294 ? 10.539 3.934 4.198 1.00 82.56 294 ILE A N 1
ATOM 2248 C CA . ILE A 1 294 ? 11.056 5.286 3.910 1.00 82.56 294 ILE A CA 1
ATOM 2249 C C . ILE A 1 294 ? 12.567 5.220 3.668 1.00 82.56 294 ILE A C 1
ATOM 2251 O O . ILE A 1 294 ? 13.044 5.737 2.663 1.00 82.56 294 ILE A O 1
ATOM 2255 N N . PHE A 1 295 ? 13.317 4.567 4.561 1.00 79.19 295 PHE A N 1
ATOM 2256 C CA . PHE A 1 295 ? 14.770 4.441 4.419 1.00 79.19 295 PHE A CA 1
ATOM 2257 C C . PHE A 1 295 ? 15.189 3.597 3.215 1.00 79.19 295 PHE A C 1
ATOM 2259 O O . PHE A 1 295 ? 16.234 3.864 2.631 1.00 79.19 295 PHE A O 1
ATOM 2266 N N . ALA A 1 296 ? 14.377 2.614 2.831 1.00 74.50 296 ALA A N 1
ATOM 2267 C CA . ALA A 1 296 ? 14.596 1.816 1.631 1.00 74.50 296 ALA A CA 1
ATOM 2268 C C . ALA A 1 296 ? 14.242 2.559 0.327 1.00 74.50 296 ALA A C 1
ATOM 2270 O O . ALA A 1 296 ? 14.505 2.033 -0.746 1.00 74.50 296 ALA A O 1
ATOM 2271 N N . GLY A 1 297 ? 13.637 3.752 0.389 1.00 79.69 297 GLY A N 1
ATOM 2272 C CA . GLY A 1 297 ? 13.271 4.530 -0.800 1.00 79.69 297 GLY A CA 1
ATOM 2273 C C . GLY A 1 297 ? 12.072 3.983 -1.584 1.00 79.69 297 GLY A C 1
ATOM 2274 O O . GLY A 1 297 ? 11.753 4.510 -2.638 1.00 79.69 297 GLY A O 1
ATOM 2275 N N . VAL A 1 298 ? 11.363 2.975 -1.064 1.00 80.81 298 VAL A N 1
ATOM 2276 C CA . VAL A 1 298 ? 10.303 2.242 -1.791 1.00 80.81 298 VAL A CA 1
ATOM 2277 C C . VAL A 1 298 ? 8.882 2.753 -1.512 1.00 80.81 298 VAL A C 1
ATOM 2279 O O . VAL A 1 298 ? 7.902 2.095 -1.855 1.00 80.81 298 VAL A O 1
ATOM 2282 N N . ILE A 1 299 ? 8.731 3.886 -0.816 1.00 84.38 299 ILE A N 1
ATOM 2283 C CA . ILE A 1 299 ? 7.415 4.449 -0.437 1.00 84.38 299 ILE A CA 1
ATOM 2284 C C . ILE A 1 299 ? 6.686 5.131 -1.592 1.00 84.38 299 ILE A C 1
ATOM 2286 O O . ILE A 1 299 ? 5.458 5.232 -1.559 1.00 84.38 299 ILE A O 1
ATOM 2290 N N . MET A 1 300 ? 7.444 5.633 -2.562 1.00 84.44 300 MET A N 1
ATOM 2291 C CA . MET A 1 300 ? 6.938 6.354 -3.715 1.00 84.44 300 MET A CA 1
ATOM 2292 C C . MET A 1 300 ? 7.665 5.870 -4.955 1.00 84.44 300 MET A C 1
ATOM 2294 O O . MET A 1 300 ? 8.873 5.665 -4.924 1.00 84.44 300 MET A O 1
ATOM 2298 N N . GLU A 1 301 ? 6.914 5.738 -6.032 1.00 81.19 301 GLU A N 1
ATOM 2299 C CA . GLU A 1 301 ? 7.393 5.366 -7.352 1.00 81.19 301 GLU A CA 1
ATOM 2300 C C . GLU A 1 301 ? 6.758 6.345 -8.334 1.00 81.19 301 GLU A C 1
ATOM 2302 O O . GLU A 1 301 ? 5.549 6.572 -8.281 1.00 81.19 301 GLU A O 1
ATOM 2307 N N . ASN A 1 302 ? 7.576 7.021 -9.145 1.00 79.75 302 ASN A N 1
ATOM 2308 C CA . ASN A 1 302 ? 7.122 8.050 -10.091 1.00 79.75 302 ASN A CA 1
ATOM 2309 C C . ASN A 1 302 ? 6.233 9.143 -9.456 1.00 79.75 302 ASN A C 1
ATOM 2311 O O . ASN A 1 302 ? 5.283 9.635 -10.056 1.00 79.75 302 ASN A O 1
ATOM 2315 N N . GLY A 1 303 ? 6.526 9.518 -8.205 1.00 77.69 303 GLY A N 1
ATOM 2316 C CA . GLY A 1 303 ? 5.758 10.521 -7.456 1.00 77.69 303 GLY A CA 1
ATOM 2317 C C . GLY A 1 303 ? 4.442 10.019 -6.846 1.00 77.69 303 GLY A C 1
ATOM 2318 O O . GLY A 1 303 ? 3.765 10.795 -6.174 1.00 77.69 303 GLY A O 1
ATOM 2319 N N . ALA A 1 304 ? 4.109 8.736 -7.009 1.00 82.94 304 ALA A N 1
ATOM 2320 C CA . ALA A 1 304 ? 2.890 8.117 -6.503 1.00 82.94 304 ALA A CA 1
ATOM 2321 C C . ALA A 1 304 ? 3.172 7.159 -5.337 1.00 82.94 304 ALA A C 1
ATOM 2323 O O . ALA A 1 304 ? 4.190 6.471 -5.305 1.00 82.94 304 ALA A O 1
ATOM 2324 N N . PHE A 1 305 ? 2.259 7.070 -4.369 1.00 83.12 305 PHE A N 1
ATOM 2325 C CA . PHE A 1 305 ? 2.413 6.171 -3.221 1.00 83.12 305 PHE A CA 1
ATOM 2326 C C . PHE A 1 305 ? 2.271 4.694 -3.609 1.00 83.12 305 PHE A C 1
ATOM 2328 O O . PHE A 1 305 ? 1.256 4.295 -4.183 1.00 83.12 305 PHE A O 1
ATOM 2335 N N . THR A 1 306 ? 3.251 3.874 -3.217 1.00 85.62 306 THR A N 1
ATOM 2336 C CA . THR A 1 306 ? 3.287 2.429 -3.510 1.00 85.62 306 THR A CA 1
ATOM 2337 C C . THR A 1 306 ? 2.545 1.597 -2.468 1.00 85.62 306 THR A C 1
ATOM 2339 O O . THR A 1 306 ? 2.203 2.082 -1.386 1.00 85.62 306 THR A O 1
ATOM 2342 N N . PHE A 1 307 ? 2.380 0.292 -2.707 1.00 81.38 307 PHE A N 1
ATOM 2343 C CA . PHE A 1 307 ? 1.806 -0.632 -1.718 1.00 81.38 307 PHE A CA 1
ATOM 2344 C C . PHE A 1 307 ? 2.530 -0.615 -0.367 1.00 81.38 307 PHE A C 1
ATOM 2346 O O . PHE A 1 307 ? 1.906 -0.736 0.693 1.00 81.38 307 PHE A O 1
ATOM 2353 N N . ARG A 1 308 ? 3.844 -0.366 -0.379 1.00 80.56 308 ARG A N 1
ATOM 2354 C CA . ARG A 1 308 ? 4.681 -0.305 0.826 1.00 80.56 308 ARG A CA 1
ATOM 2355 C C . ARG A 1 308 ? 4.328 0.881 1.733 1.00 80.56 308 ARG A C 1
ATOM 2357 O O . ARG A 1 308 ? 4.539 0.791 2.948 1.00 80.56 308 ARG A O 1
ATOM 2364 N N . SER A 1 309 ? 3.730 1.941 1.183 1.00 85.06 309 SER A N 1
ATOM 2365 C CA . SER A 1 309 ? 3.258 3.117 1.932 1.00 85.06 309 SER A CA 1
ATOM 2366 C C . SER A 1 309 ? 2.048 2.831 2.834 1.00 85.06 309 SER A C 1
ATOM 2368 O O . SER A 1 309 ? 1.827 3.542 3.814 1.00 85.06 309 SER A O 1
ATOM 2370 N N . THR A 1 310 ? 1.316 1.736 2.599 1.00 87.38 310 THR A N 1
ATOM 2371 C CA . THR A 1 310 ? 0.100 1.379 3.352 1.00 87.38 310 THR A CA 1
ATOM 2372 C C . THR A 1 310 ? 0.339 1.255 4.859 1.00 87.38 310 THR A C 1
ATOM 2374 O O . THR A 1 310 ? -0.501 1.667 5.660 1.00 87.38 310 THR A O 1
ATOM 2377 N N . ASN A 1 311 ? 1.512 0.760 5.269 1.00 86.50 311 ASN A N 1
ATOM 2378 C CA . ASN A 1 311 ? 1.886 0.695 6.685 1.00 86.50 311 ASN A CA 1
ATOM 2379 C C . ASN A 1 311 ? 1.928 2.095 7.328 1.00 86.50 311 ASN A C 1
ATOM 2381 O O . ASN A 1 311 ? 1.490 2.268 8.465 1.00 86.50 311 ASN A O 1
ATOM 2385 N N . LEU A 1 312 ? 2.375 3.126 6.601 1.00 87.31 312 LEU A N 1
ATOM 2386 C CA . LEU A 1 312 ? 2.350 4.505 7.098 1.00 87.31 312 LEU A CA 1
ATOM 2387 C C . LEU A 1 312 ? 0.919 5.025 7.241 1.00 87.31 312 LEU A C 1
ATOM 2389 O O . LEU A 1 312 ? 0.612 5.647 8.255 1.00 87.31 312 LEU A O 1
ATOM 2393 N N . PHE A 1 313 ? 0.026 4.731 6.291 1.00 90.00 313 PHE A N 1
ATOM 2394 C CA . PHE A 1 313 ? -1.386 5.123 6.394 1.00 90.00 313 PHE A CA 1
ATOM 2395 C C . PHE A 1 313 ? -2.079 4.453 7.586 1.00 90.00 313 PHE A C 1
ATOM 2397 O O . PHE A 1 313 ? -2.770 5.119 8.360 1.00 90.00 313 PHE A O 1
ATOM 2404 N N . CYS A 1 314 ? -1.841 3.154 7.788 1.00 89.19 314 CYS A N 1
ATOM 2405 C CA . CYS A 1 314 ? -2.340 2.417 8.948 1.00 89.19 314 CYS A CA 1
ATOM 2406 C C . CYS A 1 314 ? -1.810 3.010 10.258 1.00 89.19 314 CYS A C 1
ATOM 2408 O O . CYS A 1 314 ? -2.583 3.251 11.187 1.00 89.19 314 CYS A O 1
ATOM 2410 N N . SER A 1 315 ? -0.505 3.284 10.328 1.00 89.00 315 SER A N 1
ATOM 2411 C CA . SER A 1 315 ? 0.118 3.938 11.480 1.00 89.00 315 SER A CA 1
ATOM 2412 C C . SER A 1 315 ? -0.522 5.297 11.773 1.00 89.00 315 SER A C 1
ATOM 2414 O O . SER A 1 315 ? -0.944 5.554 12.903 1.00 89.00 315 SER A O 1
ATOM 2416 N N . LEU A 1 316 ? -0.686 6.133 10.744 1.00 89.31 316 LEU A N 1
ATOM 2417 C CA . LEU A 1 316 ? -1.285 7.457 10.862 1.00 89.31 316 LEU A CA 1
ATOM 2418 C C . LEU A 1 316 ? -2.710 7.390 11.423 1.00 89.31 316 LEU A C 1
ATOM 2420 O O . LEU A 1 316 ? -3.040 8.152 12.330 1.00 89.31 316 LEU A O 1
ATOM 2424 N N . MET A 1 317 ? -3.534 6.446 10.962 1.00 91.94 317 MET A N 1
ATOM 2425 C CA . MET A 1 317 ? -4.868 6.227 11.530 1.00 91.94 317 MET A CA 1
ATOM 2426 C C . MET A 1 317 ? -4.812 5.904 13.022 1.00 91.94 317 MET A C 1
ATOM 2428 O O . MET A 1 317 ? -5.563 6.493 13.801 1.00 91.94 317 MET A O 1
ATOM 2432 N N . PHE A 1 318 ? -3.935 4.992 13.447 1.00 87.69 318 PHE A N 1
ATOM 2433 C CA . PHE A 1 318 ? -3.819 4.657 14.867 1.00 87.69 318 PHE A CA 1
ATOM 2434 C C . PHE A 1 318 ? -3.349 5.848 15.702 1.00 87.69 318 PHE A C 1
ATOM 2436 O O . PHE A 1 318 ? -3.865 6.044 16.801 1.00 87.69 318 PHE A O 1
ATOM 2443 N N . ILE A 1 319 ? -2.439 6.672 15.178 1.00 85.06 319 ILE A N 1
ATOM 2444 C CA . ILE A 1 319 ? -2.012 7.919 15.825 1.00 85.06 319 ILE A CA 1
ATOM 2445 C C . ILE A 1 319 ? -3.197 8.878 15.970 1.00 85.06 319 ILE A C 1
ATOM 2447 O O . ILE A 1 319 ? -3.425 9.392 17.063 1.00 85.06 319 ILE A O 1
ATOM 2451 N N . VAL A 1 320 ? -3.994 9.078 14.915 1.00 87.81 320 VAL A N 1
ATOM 2452 C CA . VAL A 1 320 ? -5.195 9.930 14.958 1.00 87.81 320 VAL A CA 1
ATOM 2453 C C . VAL A 1 320 ? -6.180 9.427 16.013 1.00 87.81 320 VAL A C 1
ATOM 2455 O O . VAL A 1 320 ? -6.585 10.188 16.889 1.00 87.81 320 VAL A O 1
ATOM 2458 N N . VAL A 1 321 ? -6.519 8.136 15.990 1.00 87.25 321 VAL A N 1
ATOM 2459 C CA . VAL A 1 321 ? -7.432 7.523 16.968 1.00 87.25 321 VAL A CA 1
ATOM 2460 C C . VAL A 1 321 ? -6.893 7.667 18.394 1.00 87.25 321 VAL A C 1
ATOM 2462 O O . VAL A 1 321 ? -7.643 8.008 19.310 1.00 87.25 321 VAL A O 1
ATOM 2465 N N . PHE A 1 322 ? -5.592 7.456 18.591 1.00 83.62 322 PHE A N 1
ATOM 2466 C CA . PHE A 1 322 ? -4.939 7.607 19.888 1.00 83.62 322 PHE A CA 1
ATOM 2467 C C . PHE A 1 322 ? -4.988 9.055 20.394 1.00 83.62 322 PHE A C 1
ATOM 2469 O O . PHE A 1 322 ? -5.329 9.284 21.554 1.00 83.62 322 PHE A O 1
ATOM 2476 N N . ILE A 1 323 ? -4.730 10.039 19.528 1.00 84.69 323 ILE A N 1
ATOM 2477 C CA . ILE A 1 323 ? -4.854 11.463 19.862 1.00 84.69 323 ILE A CA 1
ATOM 2478 C C . ILE A 1 323 ? -6.295 11.795 20.258 1.00 84.69 323 ILE A C 1
ATOM 2480 O O . ILE A 1 323 ? -6.506 12.430 21.288 1.00 84.69 323 ILE A O 1
ATOM 2484 N N . VAL A 1 324 ? -7.295 11.336 19.499 1.00 88.62 324 VAL A N 1
ATOM 2485 C CA . VAL A 1 324 ? -8.712 11.582 19.822 1.00 88.62 324 VAL A CA 1
ATOM 2486 C C . VAL A 1 324 ? -9.078 10.992 21.187 1.00 88.62 324 VAL A C 1
ATOM 2488 O O . VAL A 1 324 ? -9.771 11.644 21.969 1.00 88.62 324 VAL A O 1
ATOM 2491 N N . LEU A 1 325 ? -8.563 9.804 21.515 1.00 85.06 325 LEU A N 1
ATOM 2492 C CA . LEU A 1 325 ? -8.739 9.191 22.835 1.00 85.06 325 LEU A CA 1
ATOM 2493 C C . LEU A 1 325 ? -8.121 10.034 23.954 1.00 85.06 325 LEU A C 1
ATOM 2495 O O . LEU A 1 325 ? -8.773 10.249 24.975 1.00 85.06 325 LEU A O 1
ATOM 2499 N N . LEU A 1 326 ? -6.896 10.532 23.768 1.00 83.00 326 LEU A N 1
ATOM 2500 C CA . LEU A 1 326 ? -6.238 11.399 24.749 1.00 83.00 326 LEU A CA 1
ATOM 2501 C C . LEU A 1 326 ? -6.989 12.719 24.938 1.00 83.00 326 LEU A C 1
ATOM 2503 O O . LEU A 1 326 ? -7.224 13.136 26.070 1.00 83.00 326 LEU A O 1
ATOM 2507 N N . LEU A 1 327 ? -7.405 13.364 23.846 1.00 87.00 327 LEU A N 1
ATOM 2508 C CA . LEU A 1 327 ? -8.166 14.613 23.899 1.00 87.00 327 LEU A CA 1
ATOM 2509 C C . LEU A 1 327 ? -9.495 14.430 24.635 1.00 87.00 327 LEU A C 1
ATOM 2511 O O . LEU A 1 327 ? -9.857 15.266 25.462 1.00 87.00 327 LEU A O 1
ATOM 2515 N N . LYS A 1 328 ? -10.192 13.318 24.379 1.00 87.50 328 LYS A N 1
ATOM 2516 C CA . LYS A 1 328 ? -11.424 12.963 25.088 1.00 87.50 328 LYS A CA 1
ATOM 2517 C C . LYS A 1 328 ? -11.168 12.740 26.582 1.00 87.50 328 LYS A C 1
ATOM 2519 O O . LYS A 1 328 ? -11.873 13.326 27.393 1.00 87.50 328 LYS A O 1
ATOM 2524 N N . GLN A 1 329 ? -10.114 12.010 26.957 1.00 84.00 329 GLN A N 1
ATOM 2525 C CA . GLN A 1 329 ? -9.735 11.827 28.367 1.00 84.00 329 GLN A CA 1
ATOM 2526 C C . GLN A 1 329 ? -9.432 13.151 29.080 1.00 84.00 329 GLN A C 1
ATOM 2528 O O . GLN A 1 329 ? -9.862 13.348 30.212 1.00 84.00 329 GLN A O 1
ATOM 2533 N N . ILE A 1 330 ? -8.709 14.063 28.422 1.00 85.44 330 ILE A N 1
ATOM 2534 C CA . ILE A 1 330 ? -8.401 15.389 28.979 1.00 85.44 330 ILE A CA 1
ATOM 2535 C C . ILE A 1 330 ? -9.679 16.208 29.168 1.00 85.44 330 ILE A C 1
ATOM 2537 O O . ILE A 1 330 ? -9.790 16.935 30.151 1.00 85.44 330 ILE A O 1
ATOM 2541 N N . LYS A 1 331 ? -10.621 16.133 28.222 1.00 88.75 331 LYS A N 1
ATOM 2542 C CA . LYS A 1 331 ? -11.902 16.834 28.322 1.00 88.75 331 LYS A CA 1
ATOM 2543 C C . LYS A 1 331 ? -12.728 16.297 29.490 1.00 88.75 331 LYS A C 1
ATOM 2545 O O . LYS A 1 331 ? -13.140 17.086 30.330 1.00 88.75 331 LYS A O 1
ATOM 2550 N N . ASP A 1 332 ? -12.918 14.983 29.555 1.00 85.69 332 ASP A N 1
ATOM 2551 C CA . ASP A 1 332 ? -13.748 14.357 30.587 1.00 85.69 332 ASP A CA 1
ATOM 2552 C C . ASP A 1 332 ? -13.166 14.612 31.990 1.00 85.69 332 ASP A C 1
ATOM 2554 O O . ASP A 1 332 ? -13.901 14.942 32.909 1.00 85.69 332 ASP A O 1
ATOM 2558 N N . GLY A 1 333 ? -11.835 14.589 32.140 1.00 77.19 333 GLY A N 1
ATOM 2559 C CA . GLY A 1 333 ? -11.166 14.909 33.408 1.00 77.19 333 GLY A CA 1
ATOM 2560 C C . GLY A 1 333 ? -11.135 16.397 33.790 1.00 77.19 333 GLY A C 1
ATOM 2561 O O . GLY A 1 333 ? -10.650 16.722 34.867 1.00 77.19 333 GLY A O 1
ATOM 2562 N N . LYS A 1 334 ? -11.589 17.309 32.918 1.00 66.31 334 LYS A N 1
ATOM 2563 C CA . LYS A 1 334 ? -11.819 18.730 33.251 1.00 66.31 334 LYS A CA 1
ATOM 2564 C C . LYS A 1 334 ? -13.267 19.014 33.656 1.00 66.31 334 LYS A C 1
ATOM 2566 O O . LYS A 1 334 ? -13.538 20.099 34.162 1.00 66.31 334 LYS A O 1
ATOM 2571 N N . GLU A 1 335 ? -14.183 18.103 33.335 1.00 60.53 335 GLU A N 1
ATOM 2572 C CA . GLU A 1 335 ? -15.610 18.209 33.656 1.00 60.53 335 GLU A CA 1
ATOM 2573 C C . GLU A 1 335 ? -15.954 17.526 35.000 1.00 60.53 335 GLU A C 1
ATOM 2575 O O . GLU A 1 335 ? -17.056 17.733 35.509 1.00 60.53 335 GLU A O 1
ATOM 2580 N N . GLU A 1 336 ? -15.010 16.771 35.583 1.00 45.50 336 GLU A N 1
ATOM 2581 C CA . GLU A 1 336 ? -15.013 16.255 36.969 1.00 45.50 336 GLU A CA 1
ATOM 2582 C C . GLU A 1 336 ? -14.357 17.233 37.959 1.00 45.50 336 GLU A C 1
ATOM 2584 O O . GLU A 1 336 ? -14.885 17.355 39.091 1.00 45.50 336 GLU A O 1
#

pLDDT: mean 74.34, std 14.18, range [37.66, 93.25]

Sequence (336 aa):
MKKKITIIVCSILIFVLIALGVAMIITDTPAKELSFTGTVNVEDGAPNPAGESKEFVVEEGGEYYWRYEWMGEPGMVTGMSVTSSEGDIVFACTAEGCLAESVPMELQAGTYNVEVTYLTNAESMNQFLAEHGIDEAGDDFYEYKENGTWTTNYSIGLEEASDLGIGFKVAVVIGFAIGLLVVAILLAITKKGDETKNQFDERQELVRGRGFKYGFFTLMISNAVLLFLKILEIPLFSNMEVAMTASIIVGVSVFASYCIWNDGYFALNENRKSLLIMFGLIGALNLVIGIGNIFAGVIMENGAFTFRSTNLFCSLMFIVVFIVLLLKQIKDGKEE

Secondary structure (DSSP, 8-state):
-HHHHHHHHHHHHHHHHHHHHHHHH-----SEEEEEEEEEEEETTEEES-EEEEEEEESS-EEEEEEEEE-SS----EEEEEEETTS-EEEEEETTHHHH----EEE-SEEEEEEEEE--SHHHHHHHHHHHT-SS-----SPPP-SEEEEEEEEEEEEEHHHHHHHHHHHHHHHHHHHHHHHHHHHHHHHTS-TTSSPPPHHHHHHHHHHHHHHHHHHHHHHHHHHHHHHTT--SBSSHHHHHHHHHHHHHHHHHHHHHHTT-SS-TT--HHHHHHHHHHHHHHHHHHHHHHHHTTTTEETTEE-GGGHHHHHHHHHHHHHHHHHHHHHHHHHH-

Foldseek 3Di:
DVVLLVVLVVLVVVLLVLLVVLVVVPPCDFPDKDKDKDKWFADPLQTVVQWDKDKDWDAAWAKKFKDKDFDDPDDAKKKKWKAFPVGDTQDIAIDCCRHPDRDIGTDHGGMMMIMIGGRQDPVSVVVRCVVNVNPDHDPPPDDRDDGGIDITIMMMGMHGPCSVDDSVVVSVVVSVVSVVVSVVVVVVSVVVDDPPQFDADPQLVVQLVVLLVQLVVQLVVLVVVVVVCVVVVNAAAPDPVLSNLLSNLRSVLSSLLSSLLSVNNGGPRHDPVSVLVVLVVLLVSLVVQQVVCVVVVNQDDPNYGYPSNSSVSSNVSSVSSNVSNVVSVVVVVVVD